Protein AF-A0A812UN01-F1 (afdb_monomer)

Secondary structure (DSSP, 8-state):
--GGGG--HHHHHHHHTT--S-HHHHHHHHHHHHHHTT-THHHHHTTT----HHHHHHHHHHHHHHHHHHHHHHHHHHHHHHHHHH---STT--HHHHHHHHHHHHHHHHHHHHHHHHHHHHHHHHTTS--HHHHHHHHHHHHHHHHHHHHHHHHHHHHHS------GGG-TTS-----PPPP----------TT-TTTHHHHHHHHHHHHHHHHHHHHHHHHHHHHHHHHHHHHHHHHHHHHHHHHHHHSSHHHHHHHTHHHHHHHHHHHHHHHHHHHHHHHHHHHHHHHSGGGTTS-HHHHHHHHHHHHHHHHHHHHHHHHHHHHHHHHHHHHH-

Radius of gyration: 25.06 Å; Cα contacts (8 Å, |Δi|>4): 344; chains: 1; bounding box: 67×45×83 Å

Foldseek 3Di:
DDPVVPPVPPVCVCVVVPNPDDPVVVVVVVVVVCVVVVVCVVVVVVVDDDDDPVLVLLVLLLVLLQLLLVLLQLQLVLLVVQLVVLVDDDPDDDPLSVLSNLLSNLSNLLSNLSSLLSVLSSVQSVVVHHDLVSLLSSLVSLLSSLVSLLSNLVSLLVNQPPPPPPVCVPPPPPDPPDPDPPDPDPPDDDDDDPPPPVVVVVVVVVVVVVVVVVVVVVVVSLVSLLVSLVSNLVSLVSQLVSLVSQLVVLVDPVNCVPVPVVSVLSNLLSVLSNLLSVLSSQLSVLVSLLRPPVNPPDDSSVSSNSSSVSSNRSSVSSNVNSVSSSCPSVVVVVVVD

Solvent-accessible surface area (backbone atoms only — not comparable to full-atom values): 17614 Å² total; per-residue (Å²): 136,71,79,76,80,68,75,68,52,74,71,46,54,43,48,74,72,65,58,82,70,64,75,64,52,50,54,52,49,51,50,51,51,44,53,72,70,65,59,55,61,71,61,49,70,76,66,70,62,88,84,55,67,68,67,52,44,41,53,51,47,20,55,35,22,52,48,42,18,53,31,32,34,51,52,10,52,52,22,46,55,49,20,72,72,43,55,72,87,63,99,79,67,51,73,66,44,53,44,52,18,47,27,22,48,23,38,17,53,14,17,46,32,40,15,52,17,25,45,30,42,19,60,20,44,63,64,81,49,89,38,50,70,36,48,28,51,18,30,53,25,44,40,55,15,30,54,28,37,39,56,17,22,54,45,42,28,68,73,32,36,74,80,64,81,71,73,52,91,80,47,99,70,76,75,77,79,69,76,72,78,77,75,82,80,83,89,78,88,80,80,88,70,94,83,60,84,80,62,52,72,60,54,54,52,54,50,51,52,52,50,52,50,50,53,49,53,51,51,50,51,39,52,49,49,31,53,38,30,52,51,41,25,52,36,25,52,50,44,26,55,46,26,49,53,50,23,66,62,33,63,30,72,65,35,35,71,73,49,38,69,60,20,50,50,49,19,51,33,26,49,24,45,27,52,16,27,47,22,44,22,52,19,29,48,31,47,30,51,61,56,28,84,91,48,72,90,56,82,46,45,64,41,50,18,51,20,21,52,33,37,40,53,11,32,52,27,44,41,53,24,25,60,60,44,39,63,55,36,43,48,55,47,66,77,76,112

Structure (mmCIF, N/CA/C/O backbone):
data_AF-A0A812UN01-F1
#
_entry.id   AF-A0A812UN01-F1
#
loop_
_atom_site.group_PDB
_atom_site.id
_atom_site.type_symbol
_atom_site.label_atom_id
_atom_site.label_alt_id
_atom_site.label_comp_id
_atom_site.label_asym_id
_atom_site.label_entity_id
_atom_site.label_seq_id
_atom_site.pdbx_PDB_ins_code
_atom_site.Cartn_x
_atom_site.Cartn_y
_atom_site.Cartn_z
_atom_site.occupancy
_atom_site.B_iso_or_equiv
_atom_site.auth_seq_id
_atom_site.auth_comp_id
_atom_site.auth_asym_id
_atom_site.auth_atom_id
_atom_site.pdbx_PDB_model_num
ATOM 1 N N . MET A 1 1 ? 21.416 26.363 -10.398 1.00 36.19 1 MET A N 1
ATOM 2 C CA . MET A 1 1 ? 21.636 25.179 -9.540 1.00 36.19 1 MET A CA 1
ATOM 3 C C . MET A 1 1 ? 21.315 23.963 -10.385 1.00 36.19 1 MET A C 1
ATOM 5 O O . MET A 1 1 ? 20.212 23.888 -10.902 1.00 36.19 1 MET A O 1
ATOM 9 N N . SER A 1 2 ? 22.321 23.137 -10.673 1.00 26.80 2 SER A N 1
ATOM 10 C CA . SER A 1 2 ? 22.241 22.063 -11.669 1.00 26.80 2 SER A CA 1
ATOM 11 C C . SER A 1 2 ? 21.589 20.819 -11.065 1.00 26.80 2 SER A C 1
ATOM 13 O O . SER A 1 2 ? 22.059 20.332 -10.038 1.00 26.80 2 SER A O 1
ATOM 15 N N . LEU A 1 3 ? 20.543 20.302 -11.718 1.00 29.14 3 LEU A N 1
ATOM 16 C CA . LEU A 1 3 ? 19.833 19.063 -11.361 1.00 29.14 3 LEU A CA 1
ATOM 17 C C . LEU A 1 3 ? 20.743 17.812 -11.395 1.00 29.14 3 LEU A C 1
ATOM 19 O O . LEU A 1 3 ? 20.362 16.761 -10.897 1.00 29.14 3 LEU A O 1
ATOM 23 N N . ALA A 1 4 ? 21.959 17.928 -11.941 1.00 30.83 4 ALA A N 1
ATOM 24 C CA . ALA A 1 4 ? 22.926 16.836 -12.042 1.00 30.83 4 ALA A CA 1
ATOM 25 C C . ALA A 1 4 ? 23.631 16.480 -10.715 1.00 30.83 4 ALA A C 1
ATOM 27 O O . ALA A 1 4 ? 24.251 15.429 -10.631 1.00 30.83 4 ALA A O 1
ATOM 28 N N . ALA A 1 5 ? 23.531 17.311 -9.668 1.00 33.59 5 ALA A N 1
ATOM 29 C CA . ALA A 1 5 ? 24.097 16.992 -8.349 1.00 33.59 5 ALA A CA 1
ATOM 30 C C . ALA A 1 5 ? 23.166 16.133 -7.463 1.00 33.59 5 ALA A C 1
ATOM 32 O O . ALA A 1 5 ? 23.535 15.801 -6.341 1.00 33.59 5 ALA A O 1
ATOM 33 N N . ALA A 1 6 ? 21.968 15.781 -7.948 1.00 37.69 6 ALA A N 1
ATOM 34 C CA . ALA A 1 6 ? 20.983 14.969 -7.226 1.00 37.69 6 ALA A CA 1
ATOM 35 C C . ALA A 1 6 ? 20.997 13.475 -7.617 1.00 37.69 6 ALA A C 1
ATOM 37 O O . ALA A 1 6 ? 20.158 12.717 -7.142 1.00 37.69 6 ALA A O 1
ATOM 38 N N . LEU A 1 7 ? 21.926 13.052 -8.483 1.00 35.31 7 LEU A N 1
ATOM 39 C CA . LEU A 1 7 ? 21.937 11.715 -9.093 1.00 35.31 7 LEU A CA 1
ATOM 40 C C . LEU A 1 7 ? 23.022 10.771 -8.540 1.00 35.31 7 LEU A C 1
ATOM 42 O O . LEU A 1 7 ? 23.407 9.828 -9.217 1.00 35.31 7 LEU A O 1
ATOM 46 N N . ASP A 1 8 ? 23.440 10.968 -7.286 1.00 41.19 8 ASP A N 1
ATOM 47 C CA . ASP A 1 8 ? 24.047 9.891 -6.480 1.00 41.19 8 ASP A CA 1
ATOM 48 C C . ASP A 1 8 ? 23.186 9.576 -5.224 1.00 41.19 8 ASP A C 1
ATOM 50 O O . ASP A 1 8 ? 23.616 9.812 -4.089 1.00 41.19 8 ASP A O 1
ATOM 54 N N . PRO A 1 9 ? 21.898 9.181 -5.381 1.00 46.34 9 PRO A N 1
ATOM 55 C CA . PRO A 1 9 ? 20.952 9.098 -4.267 1.00 46.34 9 PRO A CA 1
ATOM 56 C C . PRO A 1 9 ? 21.024 7.787 -3.471 1.00 46.34 9 PRO A C 1
ATOM 58 O O . PRO A 1 9 ? 20.676 7.792 -2.290 1.00 46.34 9 PRO A O 1
ATOM 61 N N . GLU A 1 10 ? 21.477 6.668 -4.046 1.00 42.22 10 GLU A N 1
ATOM 62 C CA . GLU A 1 10 ? 21.365 5.371 -3.358 1.00 42.22 10 GLU A CA 1
ATOM 63 C C . GLU A 1 10 ? 22.416 5.169 -2.264 1.00 42.22 10 GLU A C 1
ATOM 65 O O . GLU A 1 10 ? 22.063 4.753 -1.157 1.00 42.22 10 GLU A O 1
ATOM 70 N N . GLN A 1 11 ? 23.682 5.544 -2.491 1.00 44.66 11 GLN A N 1
ATOM 71 C CA . GLN A 1 11 ? 24.668 5.485 -1.408 1.00 44.66 11 GLN A CA 1
ATOM 72 C C . GLN A 1 11 ? 24.420 6.561 -0.351 1.00 44.66 11 GLN A C 1
ATOM 74 O O . GLN A 1 11 ? 24.706 6.334 0.821 1.00 44.66 11 GLN A O 1
ATOM 79 N N . ASN A 1 12 ? 23.846 7.712 -0.704 1.00 48.84 12 ASN A N 1
ATOM 80 C CA . ASN A 1 12 ? 23.739 8.828 0.232 1.00 48.84 12 ASN A CA 1
ATOM 81 C C . ASN A 1 12 ? 22.478 8.790 1.106 1.00 48.84 12 ASN A C 1
ATOM 83 O O . ASN A 1 12 ? 22.520 9.260 2.239 1.00 48.84 12 ASN A O 1
ATOM 87 N N . ILE A 1 13 ? 21.361 8.206 0.663 1.00 47.81 13 ILE A N 1
ATOM 88 C CA . ILE A 1 13 ? 20.150 8.147 1.501 1.00 47.81 13 ILE A CA 1
ATOM 89 C C . ILE A 1 13 ? 20.339 7.157 2.656 1.00 47.81 13 ILE A C 1
ATOM 91 O O . ILE A 1 13 ? 20.162 7.534 3.812 1.00 47.81 13 ILE A O 1
ATOM 95 N N . LEU A 1 14 ? 20.788 5.929 2.385 1.00 42.44 14 LEU A N 1
ATOM 96 C CA . LEU A 1 14 ? 21.025 4.940 3.445 1.00 42.44 14 LEU A CA 1
ATOM 97 C C . LEU A 1 14 ? 22.207 5.332 4.345 1.00 42.44 14 LEU A C 1
ATOM 99 O O . LEU A 1 14 ? 22.118 5.193 5.566 1.00 42.44 14 LEU A O 1
ATOM 103 N N . THR A 1 15 ? 23.270 5.913 3.777 1.00 50.91 15 THR A N 1
ATOM 104 C CA . THR A 1 15 ? 24.436 6.362 4.556 1.00 50.91 15 THR A CA 1
ATOM 105 C C . THR A 1 15 ? 24.163 7.651 5.339 1.00 50.91 15 THR A C 1
ATOM 107 O O . THR A 1 15 ? 24.621 7.759 6.474 1.00 50.91 15 THR A O 1
ATOM 110 N N . SER A 1 16 ? 23.370 8.602 4.822 1.00 48.16 16 SER A N 1
ATOM 111 C CA . SER A 1 16 ? 22.955 9.791 5.598 1.00 48.16 16 SER A CA 1
ATOM 112 C C . SER A 1 16 ? 21.984 9.444 6.727 1.00 48.16 16 SER A C 1
ATOM 114 O O . SER A 1 16 ? 21.974 10.114 7.759 1.00 48.16 16 SER A O 1
ATOM 116 N N . LEU A 1 17 ? 21.232 8.350 6.580 1.00 47.44 17 LEU A N 1
ATOM 117 C CA . LEU A 1 17 ? 20.442 7.756 7.657 1.00 47.44 17 LEU A CA 1
ATOM 118 C C . LEU A 1 17 ? 21.275 6.860 8.600 1.00 47.44 17 LEU A C 1
ATOM 120 O O . LEU A 1 17 ? 20.760 6.412 9.625 1.00 47.44 17 LEU A O 1
ATOM 124 N N . GLY A 1 18 ? 22.562 6.647 8.302 1.00 45.19 18 GLY A N 1
ATOM 125 C CA . GLY A 1 18 ? 23.511 5.908 9.139 1.00 45.19 18 GLY A CA 1
ATOM 126 C C . GLY A 1 18 ? 23.412 4.381 9.054 1.00 45.19 18 GLY A C 1
ATOM 127 O O . GLY A 1 18 ? 23.958 3.697 9.917 1.00 45.19 18 GLY A O 1
ATOM 128 N N . PHE A 1 19 ? 22.733 3.826 8.049 1.00 53.59 19 PHE A N 1
ATOM 129 C CA . PHE A 1 19 ? 22.564 2.381 7.877 1.00 53.59 19 PHE A CA 1
ATOM 130 C C . PHE A 1 19 ? 23.681 1.825 6.991 1.00 53.59 19 PHE A C 1
ATOM 132 O O . PHE A 1 19 ? 23.528 1.723 5.778 1.00 53.59 19 PHE A O 1
ATOM 139 N N . GLN A 1 20 ? 24.836 1.519 7.591 1.00 50.16 20 GLN A N 1
ATOM 140 C CA . GLN A 1 20 ? 26.006 1.086 6.824 1.00 50.16 20 GLN A CA 1
ATOM 141 C C . GLN A 1 20 ? 26.024 -0.406 6.486 1.00 50.16 20 GLN A C 1
ATOM 143 O O . GLN A 1 20 ? 26.582 -0.724 5.446 1.00 50.16 20 GLN A O 1
ATOM 148 N N . ASN A 1 21 ? 25.431 -1.313 7.278 1.00 46.72 21 ASN A N 1
ATOM 149 C CA . ASN A 1 21 ? 25.381 -2.746 6.949 1.00 46.72 21 ASN A CA 1
ATOM 150 C C . ASN A 1 21 ? 24.273 -3.478 7.737 1.00 46.72 21 ASN A C 1
ATOM 152 O O . ASN A 1 21 ? 24.260 -3.418 8.954 1.00 46.72 21 ASN A O 1
ATOM 156 N N . SER A 1 22 ? 23.425 -4.262 7.057 1.00 56.50 22 SER A N 1
ATOM 157 C CA . SER A 1 22 ? 22.386 -5.161 7.616 1.00 56.50 22 SER A CA 1
ATOM 158 C C . SER A 1 22 ? 21.035 -4.534 8.005 1.00 56.50 22 SER A C 1
ATOM 160 O O . SER A 1 22 ? 20.941 -3.516 8.686 1.00 56.50 22 SER A O 1
ATOM 162 N N . SER A 1 23 ? 19.951 -5.224 7.630 1.00 53.84 23 SER A N 1
ATOM 163 C CA . SER A 1 23 ? 18.583 -4.978 8.107 1.00 53.84 23 SER A CA 1
ATOM 164 C C . SER A 1 23 ? 18.453 -5.087 9.634 1.00 53.84 23 SER A C 1
ATOM 166 O O . SER A 1 23 ? 17.541 -4.502 10.218 1.00 53.84 23 SER A O 1
ATOM 168 N N . GLU A 1 24 ? 19.366 -5.807 10.295 1.00 60.03 24 GLU A N 1
ATOM 169 C CA . GLU A 1 24 ? 19.414 -5.899 11.759 1.00 60.03 24 GLU A CA 1
ATOM 170 C C . GLU A 1 24 ? 19.773 -4.561 12.415 1.00 60.03 24 GLU A C 1
ATOM 172 O O . GLU A 1 24 ? 19.175 -4.206 13.431 1.00 60.03 24 GLU A O 1
ATOM 177 N N . ASP A 1 25 ? 20.670 -3.775 11.813 1.00 68.75 25 ASP A N 1
ATOM 178 C CA . ASP A 1 25 ? 21.050 -2.456 12.331 1.00 68.75 25 ASP A CA 1
ATOM 179 C C . ASP A 1 25 ? 19.886 -1.467 12.231 1.00 68.75 25 ASP A C 1
ATOM 181 O O . ASP A 1 25 ? 19.666 -0.659 13.140 1.00 68.75 25 ASP A O 1
ATOM 185 N N . PHE A 1 26 ? 19.092 -1.568 11.159 1.00 61.84 26 PHE A N 1
ATOM 186 C CA . PHE A 1 26 ? 17.857 -0.805 11.012 1.00 61.84 26 PHE A CA 1
ATOM 187 C C . PHE A 1 26 ? 16.867 -1.145 12.130 1.00 61.84 26 PHE A C 1
ATOM 189 O O . PHE A 1 26 ? 16.435 -0.247 12.856 1.00 61.84 26 PHE A O 1
ATOM 196 N N . LEU A 1 27 ? 16.575 -2.433 12.337 1.00 56.25 27 LEU A N 1
ATOM 197 C CA . LEU A 1 27 ? 15.656 -2.878 13.388 1.00 56.25 27 LEU A CA 1
ATOM 198 C C . LEU A 1 27 ? 16.145 -2.483 14.786 1.00 56.25 27 LEU A C 1
ATOM 200 O O . LEU A 1 27 ? 15.361 -1.967 15.579 1.00 56.25 27 LEU A O 1
ATOM 204 N N . GLN A 1 28 ? 17.438 -2.631 15.084 1.00 69.31 28 GLN A N 1
ATOM 205 C CA . GLN A 1 28 ? 18.003 -2.211 16.369 1.00 69.31 28 GLN A CA 1
ATOM 206 C C . GLN A 1 28 ? 18.000 -0.688 16.556 1.00 69.31 28 GLN A C 1
ATOM 208 O O . GLN A 1 28 ? 17.852 -0.205 17.680 1.00 69.31 28 GLN A O 1
ATOM 213 N N . SER A 1 29 ? 18.191 0.091 15.489 1.00 70.69 29 SER A N 1
ATOM 214 C CA . SER A 1 29 ? 18.114 1.556 15.531 1.00 70.69 29 SER A CA 1
ATOM 215 C C . SER A 1 29 ? 16.682 2.023 15.780 1.00 70.69 29 SER A C 1
ATOM 217 O O . SER A 1 29 ? 16.448 2.840 16.674 1.00 70.69 29 SER A O 1
ATOM 219 N N . VAL A 1 30 ? 15.714 1.441 15.066 1.00 62.19 30 VAL A N 1
ATOM 220 C CA . VAL A 1 30 ? 14.282 1.671 15.292 1.00 62.19 30 VAL A CA 1
ATOM 221 C C . VAL A 1 30 ? 13.917 1.290 16.722 1.00 62.19 30 VAL A C 1
ATOM 223 O O . VAL A 1 30 ? 13.386 2.120 17.452 1.00 62.19 30 VAL A O 1
ATOM 226 N N . GLN A 1 31 ? 14.296 0.097 17.181 1.00 64.75 31 GLN A N 1
ATOM 227 C CA . GLN A 1 31 ? 14.031 -0.364 18.543 1.00 64.75 31 GLN A CA 1
ATOM 228 C C . GLN A 1 31 ? 14.628 0.573 19.603 1.00 64.75 31 GLN A C 1
ATOM 230 O O . GLN A 1 31 ? 13.942 0.922 20.563 1.00 64.75 31 GLN A O 1
ATOM 235 N N . ARG A 1 32 ? 15.869 1.047 19.422 1.00 75.69 32 ARG A N 1
ATOM 236 C CA . ARG A 1 32 ? 16.495 2.029 20.326 1.00 75.69 32 ARG A CA 1
ATOM 237 C C . ARG A 1 32 ? 15.761 3.368 20.330 1.00 75.69 32 ARG A C 1
ATOM 239 O O . ARG A 1 32 ? 15.585 3.951 21.397 1.00 75.69 32 ARG A O 1
ATOM 246 N N . LYS A 1 33 ? 15.316 3.858 19.169 1.00 71.69 33 LYS A N 1
ATOM 247 C CA . LYS A 1 33 ? 14.551 5.111 19.072 1.00 71.69 33 LYS A CA 1
ATOM 248 C C . LYS A 1 33 ? 13.160 4.985 19.688 1.00 71.69 33 LYS A C 1
ATOM 250 O O . LYS A 1 33 ? 12.755 5.888 20.409 1.00 71.69 33 LYS A O 1
ATOM 255 N N . LEU A 1 34 ? 12.475 3.860 19.485 1.00 55.34 34 LEU A N 1
ATOM 256 C CA . LEU A 1 34 ? 11.190 3.572 20.128 1.00 55.34 34 LEU A CA 1
ATOM 257 C C . LEU A 1 34 ? 11.346 3.516 21.656 1.00 55.34 34 LEU A C 1
ATOM 259 O O . LEU A 1 34 ? 10.574 4.136 22.383 1.00 55.34 34 LEU A O 1
ATOM 263 N N . GLN A 1 35 ? 12.398 2.858 22.154 1.00 67.12 35 GLN A N 1
ATOM 264 C CA . GLN A 1 35 ? 12.721 2.845 23.585 1.00 67.12 35 GLN A CA 1
ATOM 265 C C . GLN A 1 35 ? 13.024 4.250 24.129 1.00 67.12 35 GLN A C 1
ATOM 267 O O . GLN A 1 35 ? 12.542 4.604 25.205 1.00 67.12 35 GLN A O 1
ATOM 272 N N . ALA A 1 36 ? 13.786 5.062 23.390 1.00 69.38 36 ALA A N 1
ATOM 273 C CA . ALA A 1 36 ? 14.095 6.441 23.768 1.00 69.38 36 ALA A CA 1
ATOM 274 C C . ALA A 1 36 ? 12.860 7.359 23.747 1.00 69.38 36 ALA A C 1
ATOM 276 O O . ALA A 1 36 ? 12.787 8.292 24.541 1.00 69.38 36 ALA A O 1
ATOM 277 N N . ALA A 1 37 ? 11.874 7.070 22.893 1.00 56.91 37 ALA A N 1
ATOM 278 C CA . ALA A 1 37 ? 10.598 7.782 22.824 1.00 56.91 37 ALA A CA 1
ATOM 279 C C . ALA A 1 37 ? 9.641 7.447 23.985 1.00 56.91 37 ALA A C 1
ATOM 281 O O . ALA A 1 37 ? 8.512 7.926 24.007 1.00 56.91 37 ALA A O 1
ATOM 282 N N . GLY A 1 38 ? 10.064 6.630 24.956 1.00 54.09 38 GLY A N 1
ATOM 283 C CA . GLY A 1 38 ? 9.227 6.279 26.100 1.00 54.09 38 GLY A CA 1
ATOM 284 C C . GLY A 1 38 ? 8.150 5.243 25.781 1.00 54.09 38 GLY A C 1
ATOM 285 O O . GLY A 1 38 ? 7.263 5.038 26.606 1.00 54.09 38 GLY A O 1
ATOM 286 N N . LEU A 1 39 ? 8.251 4.526 24.651 1.00 57.53 39 LEU A N 1
ATOM 287 C CA . LEU A 1 39 ? 7.412 3.360 24.346 1.00 57.53 39 LEU A CA 1
ATOM 288 C C . LEU A 1 39 ? 7.836 2.142 25.199 1.00 57.53 39 LEU A C 1
ATOM 290 O O . LEU A 1 39 ? 8.140 1.060 24.699 1.00 57.53 39 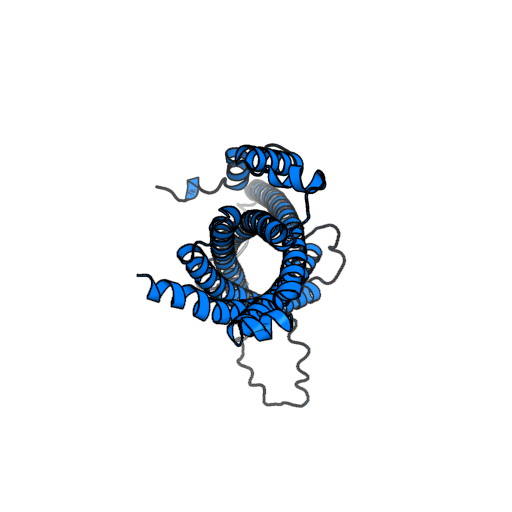LEU A O 1
ATOM 294 N N . GLN A 1 40 ? 7.803 2.306 26.524 1.00 55.19 40 GLN A N 1
ATOM 295 C CA . GLN A 1 40 ? 7.884 1.231 27.513 1.00 55.19 40 GLN A CA 1
ATOM 296 C C . GLN A 1 40 ? 6.715 0.212 27.537 1.00 55.19 40 GLN A C 1
ATOM 298 O O . GLN A 1 40 ? 6.935 -0.835 28.160 1.00 55.19 40 GLN A O 1
ATOM 303 N N . PRO A 1 41 ? 5.532 0.390 26.888 1.00 54.16 41 PRO A N 1
ATOM 304 C CA . PRO A 1 41 ? 4.423 -0.559 27.035 1.00 54.16 41 PRO A CA 1
ATOM 305 C C . PRO A 1 41 ? 4.777 -1.992 26.643 1.00 54.16 41 PRO A C 1
ATOM 307 O O . PRO A 1 41 ? 4.279 -2.933 27.250 1.00 54.16 41 PRO A O 1
ATOM 310 N N . LEU A 1 42 ? 5.702 -2.181 25.695 1.00 52.94 42 LEU A N 1
ATOM 311 C CA . LEU A 1 42 ? 6.088 -3.518 25.235 1.00 52.94 42 LEU A CA 1
ATOM 312 C C . LEU A 1 42 ? 6.678 -4.381 26.362 1.00 52.94 42 LEU A C 1
ATOM 314 O O . LEU A 1 42 ? 6.535 -5.600 26.358 1.00 52.94 42 LEU A O 1
ATOM 318 N N . ARG A 1 43 ? 7.317 -3.750 27.356 1.00 55.25 43 ARG A N 1
ATOM 319 C CA . ARG A 1 43 ? 7.833 -4.444 28.539 1.00 55.25 43 ARG A CA 1
ATOM 320 C C . ARG A 1 43 ? 6.720 -4.760 29.532 1.00 55.25 43 ARG A C 1
ATOM 322 O O . ARG A 1 43 ? 6.753 -5.831 30.123 1.00 55.25 43 ARG A O 1
ATOM 329 N N . GLU A 1 44 ? 5.751 -3.863 29.709 1.00 55.91 44 GLU A N 1
ATOM 330 C CA . GLU A 1 44 ? 4.640 -4.078 30.642 1.00 55.91 44 GLU A CA 1
ATOM 331 C C . GLU A 1 44 ? 3.658 -5.152 30.145 1.00 55.91 44 GLU A C 1
ATOM 333 O O . GLU A 1 44 ? 3.229 -5.986 30.946 1.00 55.91 44 GLU A O 1
ATOM 338 N N . VAL A 1 45 ? 3.405 -5.222 28.831 1.00 54.19 45 VAL A N 1
ATOM 339 C CA . VAL A 1 45 ? 2.626 -6.301 28.189 1.00 54.19 45 VAL A CA 1
ATOM 340 C C . VAL A 1 45 ? 3.228 -7.679 28.491 1.00 54.19 45 VAL A C 1
ATOM 342 O O . VAL A 1 45 ? 2.503 -8.633 28.759 1.00 54.19 45 VAL A O 1
ATOM 345 N N . LEU A 1 46 ? 4.560 -7.785 28.542 1.00 52.19 46 LEU A N 1
ATOM 346 C CA . LEU A 1 46 ? 5.253 -9.032 28.885 1.00 52.19 46 LEU A CA 1
ATOM 347 C C . LEU A 1 46 ? 5.240 -9.359 30.389 1.00 52.19 46 LEU A C 1
ATOM 349 O O . LEU A 1 46 ? 5.590 -10.475 30.768 1.00 52.19 46 LEU A O 1
ATOM 353 N N . THR A 1 47 ? 4.855 -8.417 31.257 1.00 66.12 47 THR A N 1
ATOM 354 C CA . THR A 1 47 ? 4.900 -8.593 32.724 1.00 66.12 47 THR A CA 1
ATOM 355 C C . THR A 1 47 ? 3.582 -9.037 33.364 1.00 66.12 47 THR A C 1
ATOM 357 O O . THR A 1 47 ? 3.530 -9.179 34.583 1.00 66.12 47 THR A O 1
ATOM 360 N N . GLY A 1 48 ? 2.532 -9.313 32.581 1.00 53.16 48 GLY A N 1
ATOM 361 C CA . GLY A 1 48 ? 1.308 -9.946 33.092 1.00 53.16 48 GLY A CA 1
ATOM 362 C C . GLY A 1 48 ? 0.394 -9.040 33.928 1.00 53.16 48 GLY A C 1
ATOM 363 O O . GLY A 1 48 ? -0.351 -9.544 34.768 1.00 53.16 48 GLY A O 1
ATOM 364 N N . LYS A 1 49 ? 0.436 -7.716 33.717 1.00 68.19 49 LYS A N 1
ATOM 365 C CA . LYS A 1 49 ? -0.640 -6.816 34.172 1.00 68.19 49 LYS A CA 1
ATOM 366 C C . LYS A 1 49 ? -1.945 -7.135 33.426 1.00 68.19 49 LYS A C 1
ATOM 368 O O . LYS A 1 49 ? -1.910 -7.672 32.322 1.00 68.19 49 LYS A O 1
ATOM 373 N N . GLU A 1 50 ? -3.071 -6.808 34.060 1.00 76.44 50 GLU A N 1
ATOM 374 C CA . GLU A 1 50 ? -4.433 -6.979 33.540 1.00 76.44 50 GLU A CA 1
ATOM 375 C C . GLU A 1 50 ? -4.529 -6.528 32.072 1.00 76.44 50 GLU A C 1
ATOM 377 O O . GLU A 1 50 ? -4.159 -5.406 31.724 1.00 76.44 50 GLU A O 1
ATOM 382 N N . TYR A 1 51 ? -4.924 -7.457 31.201 1.00 75.44 51 TYR A N 1
ATOM 383 C CA . TYR A 1 51 ? -4.905 -7.288 29.752 1.00 75.44 51 TYR A CA 1
ATOM 384 C C . TYR A 1 51 ? -6.137 -6.495 29.314 1.00 75.44 51 TYR A C 1
ATOM 386 O O . TYR A 1 51 ? -7.224 -7.058 29.210 1.00 75.44 51 TYR A O 1
ATOM 394 N N . ASP A 1 52 ? -5.961 -5.199 29.053 1.00 84.00 52 ASP A N 1
ATOM 395 C CA . ASP A 1 52 ? -6.950 -4.400 28.328 1.00 84.00 52 ASP A CA 1
ATOM 396 C C . ASP A 1 52 ? -6.708 -4.557 26.812 1.00 84.00 52 ASP A C 1
ATOM 398 O O . ASP A 1 52 ? -5.707 -4.044 26.290 1.00 84.00 52 ASP A O 1
ATOM 402 N N . PRO A 1 53 ? -7.561 -5.300 26.082 1.00 82.00 53 PRO A N 1
ATOM 403 C CA . PRO A 1 53 ? -7.385 -5.513 24.650 1.00 82.00 53 PRO A CA 1
ATOM 404 C C . PRO A 1 53 ? -7.423 -4.201 23.857 1.00 82.00 53 PRO A C 1
ATOM 406 O O . PRO A 1 53 ? -6.661 -4.061 22.902 1.00 82.00 53 PRO A O 1
ATOM 409 N N . ALA A 1 54 ? -8.238 -3.222 24.259 1.00 80.75 54 ALA A N 1
ATOM 410 C CA . ALA A 1 54 ? -8.419 -1.988 23.497 1.00 80.75 54 ALA A CA 1
ATOM 411 C C . ALA A 1 54 ? -7.153 -1.115 23.524 1.00 80.75 54 ALA A C 1
ATOM 413 O O . ALA A 1 54 ? -6.666 -0.677 22.479 1.00 80.75 54 ALA A O 1
ATOM 414 N N . ALA A 1 55 ? -6.561 -0.933 24.709 1.00 81.50 55 ALA A N 1
ATOM 415 C CA . ALA A 1 55 ? -5.322 -0.173 24.865 1.00 81.50 55 ALA A CA 1
ATOM 416 C C . ALA A 1 55 ? -4.141 -0.814 24.110 1.00 81.50 55 ALA A C 1
ATOM 418 O O . ALA A 1 55 ? -3.337 -0.119 23.484 1.00 81.50 55 ALA A O 1
ATOM 419 N N . ASN A 1 56 ? -4.050 -2.147 24.128 1.00 84.69 56 ASN A N 1
ATOM 420 C CA . ASN A 1 56 ? -2.974 -2.874 23.452 1.00 84.69 56 ASN A CA 1
ATOM 421 C C . ASN A 1 56 ? -3.089 -2.816 21.925 1.00 84.69 56 ASN A C 1
ATOM 423 O O . ASN A 1 56 ? -2.068 -2.713 21.241 1.00 84.69 56 ASN A O 1
ATOM 427 N N . VAL A 1 57 ? -4.312 -2.845 21.390 1.00 87.19 57 VAL A N 1
ATOM 428 C CA . VAL A 1 57 ? -4.554 -2.707 19.949 1.00 87.19 57 VAL A CA 1
ATOM 429 C C . VAL A 1 57 ? -4.112 -1.334 19.453 1.00 87.19 57 VAL A C 1
ATOM 431 O O . VAL A 1 57 ? -3.398 -1.276 18.458 1.00 87.19 57 VAL A O 1
ATOM 434 N N . GLY A 1 58 ? -4.423 -0.247 20.167 1.00 87.38 58 GLY A N 1
ATOM 435 C CA . GLY A 1 58 ? -3.993 1.099 19.762 1.00 87.38 58 GLY A CA 1
ATOM 436 C C . GLY A 1 58 ? -2.468 1.245 19.669 1.00 87.38 58 GLY A C 1
ATOM 437 O O . GLY A 1 58 ? -1.943 1.805 18.709 1.00 87.38 58 GLY A O 1
ATOM 438 N N . ILE A 1 59 ? -1.727 0.666 20.621 1.00 86.75 59 ILE A N 1
ATOM 439 C CA . ILE A 1 59 ? -0.254 0.660 20.578 1.00 86.75 59 ILE A CA 1
ATOM 440 C C . ILE A 1 59 ? 0.260 -0.192 19.410 1.00 86.75 59 ILE A C 1
ATOM 442 O O . ILE A 1 59 ? 1.217 0.196 18.739 1.00 86.75 59 ILE A O 1
ATOM 446 N N . ALA A 1 60 ? -0.361 -1.347 19.157 1.00 88.56 60 ALA A N 1
ATOM 447 C CA . ALA A 1 60 ? 0.011 -2.204 18.038 1.00 88.56 60 ALA A CA 1
ATOM 448 C C . ALA A 1 60 ? -0.209 -1.498 16.693 1.00 88.56 60 ALA A C 1
ATOM 450 O O . ALA A 1 60 ? 0.703 -1.492 15.867 1.00 88.56 60 ALA A O 1
ATOM 451 N N . VAL A 1 61 ? -1.363 -0.854 16.498 1.00 90.31 61 VAL A N 1
ATOM 452 C CA . VAL A 1 61 ? -1.673 -0.101 15.274 1.00 90.31 61 VAL A CA 1
ATOM 453 C C . VAL A 1 61 ? -0.702 1.067 15.100 1.00 90.31 61 VAL A C 1
ATOM 455 O O . VAL A 1 61 ? -0.114 1.188 14.034 1.00 90.31 61 VAL A O 1
ATOM 458 N N . CYS A 1 62 ? -0.392 1.816 16.163 1.00 92.62 62 CYS A N 1
ATOM 459 C CA . CYS A 1 62 ? 0.650 2.851 16.158 1.00 92.62 62 CYS A CA 1
ATOM 460 C C . CYS A 1 62 ? 2.005 2.332 15.623 1.00 92.62 62 CYS A C 1
ATOM 462 O O . CYS A 1 62 ? 2.617 2.947 14.748 1.00 92.62 62 CYS A O 1
ATOM 464 N N . VAL A 1 63 ? 2.486 1.182 16.111 1.00 91.56 63 VAL A N 1
ATOM 465 C CA . VAL A 1 63 ? 3.749 0.588 15.630 1.00 91.56 63 VAL A CA 1
ATOM 466 C C . VAL A 1 63 ? 3.634 0.145 14.172 1.00 91.56 63 VAL A C 1
ATOM 468 O O . VAL A 1 63 ? 4.573 0.342 13.394 1.00 91.56 63 VAL A O 1
ATOM 471 N N . VAL A 1 64 ? 2.493 -0.438 13.800 1.00 93.06 64 VAL A N 1
ATOM 472 C CA . VAL A 1 64 ? 2.218 -0.846 12.422 1.00 93.06 64 VAL A CA 1
ATOM 473 C C . VAL A 1 64 ? 2.232 0.364 11.492 1.00 93.06 64 VAL A C 1
ATOM 475 O O . VAL A 1 64 ? 2.914 0.309 10.477 1.00 93.06 64 VAL A O 1
ATOM 478 N N . ASP A 1 65 ? 1.582 1.467 11.853 1.00 92.94 65 ASP A N 1
ATOM 479 C CA . ASP A 1 65 ? 1.511 2.697 11.060 1.00 92.94 65 ASP A CA 1
ATOM 480 C C . ASP A 1 65 ? 2.881 3.349 10.866 1.00 92.94 6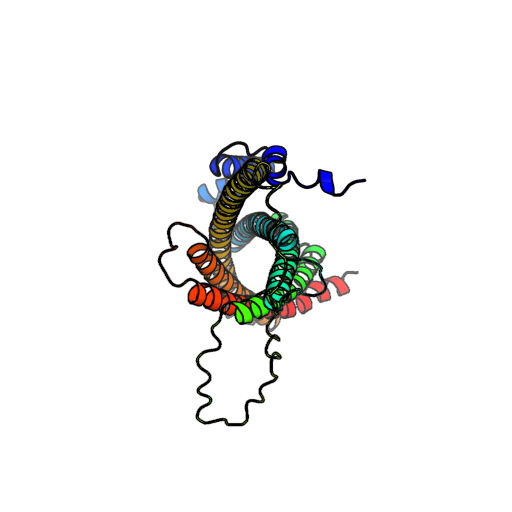5 ASP A C 1
ATOM 482 O O . ASP A 1 65 ? 3.227 3.777 9.763 1.00 92.94 65 ASP A O 1
ATOM 486 N N . VAL A 1 66 ? 3.719 3.377 11.906 1.00 92.56 66 VAL A N 1
ATOM 487 C CA . VAL A 1 66 ? 5.100 3.866 11.775 1.00 92.56 66 VAL A CA 1
ATOM 488 C C . VAL A 1 66 ? 5.891 2.997 10.797 1.00 92.56 66 VAL A C 1
ATOM 490 O O . VAL A 1 66 ? 6.622 3.522 9.957 1.00 92.56 66 VAL A O 1
ATOM 493 N N . GLY A 1 67 ? 5.739 1.674 10.874 1.00 91.69 67 GLY A N 1
ATOM 494 C CA . GLY A 1 67 ? 6.353 0.760 9.915 1.00 91.69 67 GLY A CA 1
ATOM 495 C C . GLY A 1 67 ? 5.854 1.008 8.496 1.00 91.69 67 GLY A C 1
ATOM 496 O O . GLY A 1 67 ? 6.655 1.285 7.604 1.00 91.69 67 GLY A O 1
ATOM 497 N N . GLN A 1 68 ? 4.534 0.999 8.310 1.00 93.75 68 GLN A N 1
ATOM 498 C CA . GLN A 1 68 ? 3.871 1.271 7.037 1.00 93.75 68 GLN A CA 1
ATOM 499 C C . GLN A 1 68 ? 4.348 2.589 6.422 1.00 93.75 68 GLN A C 1
ATOM 501 O O . GLN A 1 68 ? 4.716 2.623 5.253 1.00 93.75 68 GLN A O 1
ATOM 506 N N . THR A 1 69 ? 4.473 3.650 7.222 1.00 93.94 69 THR A N 1
ATOM 507 C CA . THR A 1 69 ? 5.026 4.942 6.788 1.00 93.94 69 THR A CA 1
ATOM 508 C C . THR A 1 69 ? 6.396 4.784 6.129 1.00 93.94 69 THR A C 1
ATOM 510 O O . THR A 1 69 ? 6.628 5.316 5.045 1.00 93.94 69 THR A O 1
ATOM 513 N N . VAL A 1 70 ? 7.316 4.058 6.772 1.00 93.56 70 VAL A N 1
ATOM 514 C CA . VAL A 1 70 ? 8.688 3.896 6.274 1.00 93.56 70 VAL A CA 1
ATOM 515 C C . VAL A 1 70 ? 8.718 3.066 4.995 1.00 93.56 70 VAL A C 1
ATOM 517 O O . VAL A 1 70 ? 9.364 3.466 4.025 1.00 93.56 70 VAL A O 1
ATOM 520 N N . PHE A 1 71 ? 8.027 1.926 4.979 1.00 91.94 71 PHE A N 1
ATOM 521 C CA . PHE A 1 71 ? 8.038 1.024 3.825 1.00 91.94 71 PHE A CA 1
ATOM 522 C C . PHE A 1 71 ? 7.337 1.640 2.616 1.00 91.94 71 PHE A C 1
ATOM 524 O O . PHE A 1 71 ? 7.873 1.607 1.508 1.00 91.94 71 PHE A O 1
ATOM 531 N N . GLN A 1 72 ? 6.201 2.293 2.841 1.00 92.88 72 GLN A N 1
ATOM 532 C CA . GLN A 1 72 ? 5.442 2.960 1.797 1.00 92.88 72 GLN A CA 1
ATOM 533 C C . GLN A 1 72 ? 6.190 4.172 1.223 1.00 92.88 72 GLN A C 1
ATOM 535 O O . GLN A 1 72 ? 6.185 4.379 0.007 1.00 92.88 72 GLN A O 1
ATOM 540 N N . LEU A 1 73 ? 6.893 4.937 2.070 1.00 93.75 73 LEU A N 1
ATOM 541 C CA . LEU A 1 73 ? 7.773 6.011 1.611 1.00 93.75 73 LEU A CA 1
ATOM 542 C C . LEU A 1 73 ? 8.930 5.453 0.774 1.00 93.75 73 LEU A C 1
ATOM 544 O O . LEU A 1 73 ? 9.227 5.996 -0.286 1.00 93.75 73 LEU A O 1
ATOM 548 N N . GLY A 1 74 ? 9.551 4.356 1.217 1.00 91.19 74 GLY A N 1
ATOM 549 C CA . GLY A 1 74 ? 10.596 3.659 0.465 1.00 91.19 74 GLY A CA 1
ATOM 550 C C . GLY A 1 74 ? 10.128 3.235 -0.928 1.00 91.19 74 GLY A C 1
ATOM 551 O O . GLY A 1 74 ? 10.771 3.577 -1.919 1.00 91.19 74 GLY A 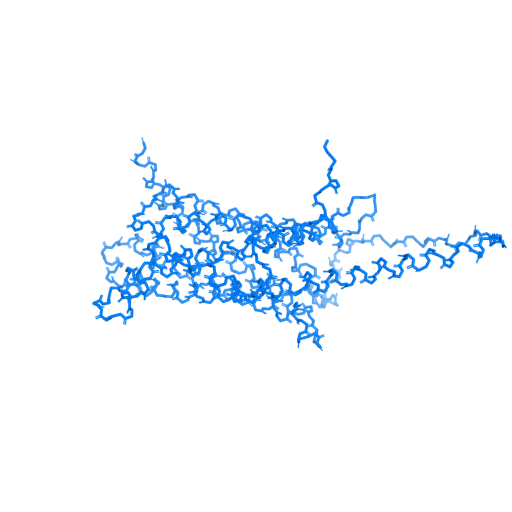O 1
ATOM 552 N N . GLN A 1 75 ? 8.964 2.584 -1.022 1.00 90.50 75 GLN A N 1
ATOM 553 C CA . GLN A 1 75 ? 8.350 2.217 -2.302 1.00 90.50 75 GLN A CA 1
ATOM 554 C C . GLN A 1 75 ? 8.048 3.443 -3.180 1.00 90.50 75 GLN A C 1
ATOM 556 O O . GLN A 1 75 ? 8.339 3.431 -4.376 1.00 90.50 75 GLN A O 1
ATOM 561 N N . GLY A 1 76 ? 7.526 4.527 -2.596 1.00 91.31 76 GLY A N 1
ATOM 562 C CA . GLY A 1 76 ? 7.275 5.774 -3.321 1.00 91.31 76 GLY A CA 1
ATOM 563 C C . GLY A 1 76 ? 8.554 6.386 -3.904 1.00 91.31 76 GLY A C 1
ATOM 564 O O . GLY A 1 76 ? 8.571 6.808 -5.059 1.00 91.31 76 GLY A O 1
ATOM 565 N N . LEU A 1 77 ? 9.652 6.383 -3.143 1.00 92.50 77 LEU A N 1
ATOM 566 C CA . LEU A 1 77 ? 10.954 6.878 -3.601 1.00 92.50 77 LEU A CA 1
ATOM 567 C C . LEU A 1 77 ? 11.559 5.997 -4.704 1.00 92.50 77 LEU A C 1
ATOM 569 O O . LEU A 1 77 ? 12.085 6.526 -5.685 1.00 92.50 77 LEU A O 1
ATOM 573 N N . LEU A 1 78 ? 11.439 4.672 -4.593 1.00 89.19 78 LEU A N 1
ATOM 574 C CA . LEU A 1 78 ? 11.844 3.751 -5.660 1.00 89.19 78 LEU A CA 1
ATOM 575 C C . LEU A 1 78 ? 11.039 3.992 -6.944 1.00 89.19 78 LEU A C 1
ATOM 577 O O . LEU A 1 78 ? 11.602 3.991 -8.038 1.00 89.19 78 LEU A O 1
ATOM 581 N N . ALA A 1 79 ? 9.745 4.283 -6.821 1.00 89.81 79 ALA A N 1
ATOM 582 C CA . ALA A 1 79 ? 8.895 4.613 -7.957 1.00 89.81 79 ALA A CA 1
ATOM 583 C C . ALA A 1 79 ? 9.250 5.958 -8.603 1.00 89.81 79 ALA A C 1
ATOM 585 O O . ALA A 1 79 ? 9.174 6.077 -9.822 1.00 89.81 79 ALA A O 1
ATOM 586 N N . ILE A 1 80 ? 9.710 6.950 -7.829 1.00 92.12 80 ILE A N 1
ATOM 587 C CA . ILE A 1 80 ? 10.271 8.197 -8.381 1.00 92.12 80 ILE A CA 1
ATOM 588 C C . ILE A 1 80 ? 11.521 7.898 -9.203 1.00 92.12 80 ILE A C 1
ATOM 590 O O . ILE A 1 80 ? 11.665 8.415 -10.313 1.00 92.12 80 ILE A O 1
ATOM 594 N N . ASN A 1 81 ? 12.410 7.049 -8.682 1.00 89.25 81 ASN A N 1
ATOM 595 C CA . ASN A 1 81 ? 13.599 6.637 -9.415 1.00 89.25 81 ASN A CA 1
ATOM 596 C C . ASN A 1 81 ? 13.207 5.936 -10.726 1.00 89.25 81 ASN A C 1
ATOM 598 O O . ASN A 1 81 ? 13.665 6.333 -11.796 1.00 89.25 81 ASN A O 1
ATOM 602 N N . ALA A 1 82 ? 12.269 4.987 -10.675 1.00 84.81 82 ALA A N 1
ATOM 603 C CA . ALA A 1 82 ? 11.738 4.324 -11.864 1.00 84.81 82 ALA A CA 1
ATOM 604 C C . ALA A 1 82 ? 11.078 5.309 -12.848 1.00 84.81 82 ALA A C 1
ATOM 606 O O . ALA A 1 82 ? 11.313 5.230 -14.053 1.00 84.81 82 ALA A O 1
ATOM 607 N N . ALA A 1 83 ? 10.302 6.279 -12.360 1.00 89.31 83 ALA A N 1
ATOM 608 C CA . ALA A 1 83 ? 9.686 7.312 -13.188 1.00 89.31 83 ALA A CA 1
ATOM 609 C C . ALA A 1 83 ? 10.746 8.162 -13.900 1.00 89.31 83 ALA A C 1
ATOM 611 O O . ALA A 1 83 ? 10.594 8.461 -15.079 1.00 89.31 83 ALA A O 1
ATOM 612 N N . SER A 1 84 ? 11.854 8.494 -13.232 1.00 90.19 84 SER A N 1
ATOM 613 C CA . SER A 1 84 ? 12.945 9.260 -13.849 1.00 90.19 84 SER A CA 1
ATOM 614 C C . SER A 1 84 ? 13.601 8.539 -15.033 1.00 90.19 84 SER A C 1
ATOM 616 O O . SER A 1 84 ? 14.097 9.192 -15.950 1.00 90.19 84 SER A O 1
ATOM 618 N N . LEU A 1 85 ? 13.556 7.202 -15.036 1.00 84.44 85 LEU A N 1
ATOM 619 C CA . LEU A 1 85 ? 14.099 6.358 -16.099 1.00 84.44 85 LEU A CA 1
ATOM 620 C C . LEU A 1 85 ? 13.075 6.093 -17.212 1.00 84.44 85 LEU A C 1
ATOM 622 O O . LEU A 1 85 ? 13.439 6.083 -18.386 1.00 84.44 85 LEU A O 1
ATOM 626 N N . ASN A 1 86 ? 11.803 5.903 -16.852 1.00 80.62 86 ASN A N 1
ATOM 627 C CA . ASN A 1 86 ? 10.749 5.493 -17.786 1.00 80.62 86 ASN A CA 1
ATOM 628 C C . ASN A 1 86 ? 10.024 6.673 -18.448 1.00 80.62 86 ASN A C 1
ATOM 630 O O . ASN A 1 86 ? 9.471 6.536 -19.538 1.00 80.62 86 ASN A O 1
ATOM 634 N N . CYS A 1 87 ? 10.017 7.849 -17.821 1.00 89.38 87 CYS A N 1
ATOM 635 C CA . CYS A 1 87 ? 9.349 9.035 -18.348 1.00 89.38 87 CYS A CA 1
ATOM 636 C C . CYS A 1 87 ? 10.235 9.777 -19.357 1.00 89.38 87 CYS A C 1
ATOM 638 O O . CYS A 1 87 ? 10.688 10.900 -19.121 1.00 89.38 87 CYS A O 1
ATOM 640 N N . ILE A 1 88 ? 10.482 9.145 -20.506 1.00 84.56 88 ILE A N 1
ATOM 641 C CA . ILE A 1 88 ? 11.201 9.761 -21.623 1.00 84.56 88 ILE A CA 1
ATOM 642 C C . ILE A 1 88 ? 10.283 10.780 -22.305 1.00 84.56 88 ILE A C 1
ATOM 644 O O . ILE A 1 88 ? 9.116 10.511 -22.582 1.00 84.56 88 ILE A O 1
ATOM 648 N N . THR A 1 89 ? 10.822 11.959 -22.616 1.00 80.31 89 THR A N 1
ATOM 649 C CA . THR A 1 89 ? 10.128 12.963 -23.432 1.00 80.31 89 THR A CA 1
ATOM 650 C C . THR A 1 89 ? 10.677 12.924 -24.856 1.00 80.31 89 THR A C 1
ATOM 652 O O . THR A 1 89 ? 11.884 12.993 -25.076 1.00 80.31 89 THR A O 1
ATOM 655 N N . GLY A 1 90 ? 9.797 12.774 -25.846 1.00 85.44 90 GLY A N 1
ATOM 656 C CA . GLY A 1 90 ? 10.186 12.721 -27.253 1.00 85.44 90 GLY A CA 1
ATOM 657 C C . GLY A 1 90 ? 8.978 12.667 -28.191 1.00 85.44 90 GLY A C 1
ATOM 658 O O . GLY A 1 90 ? 7.878 12.326 -27.756 1.00 85.44 90 GLY A O 1
ATOM 659 N N . PRO A 1 91 ? 9.155 12.998 -29.482 1.00 86.19 91 PRO A N 1
ATOM 660 C CA . PRO A 1 91 ? 8.059 13.001 -30.453 1.00 86.19 91 PRO A CA 1
ATOM 661 C C . PRO A 1 91 ? 7.493 11.599 -30.743 1.00 86.19 91 PRO A C 1
ATOM 663 O O . PRO A 1 91 ? 6.367 11.499 -31.214 1.00 86.19 91 PRO A O 1
ATOM 666 N N . ASN A 1 92 ? 8.238 10.531 -30.425 1.00 88.69 92 ASN A N 1
ATOM 667 C CA . ASN A 1 92 ? 7.903 9.142 -30.761 1.00 88.69 92 ASN A CA 1
ATOM 668 C C . ASN A 1 92 ? 7.977 8.206 -29.536 1.00 88.69 92 ASN A C 1
ATOM 670 O O . ASN A 1 92 ? 8.608 7.155 -29.600 1.00 88.69 92 ASN A O 1
ATOM 674 N N . VAL A 1 93 ? 7.389 8.597 -28.402 1.00 89.25 93 VAL A N 1
ATOM 675 C CA . VAL A 1 93 ? 7.285 7.713 -27.222 1.00 89.25 93 VAL A CA 1
ATOM 676 C C . VAL A 1 93 ? 6.169 6.694 -27.461 1.00 89.25 93 VAL A C 1
ATOM 678 O O . VAL A 1 93 ? 5.054 7.089 -27.825 1.00 89.25 93 VAL A O 1
ATOM 681 N N . SER A 1 94 ? 6.459 5.404 -27.272 1.00 87.94 94 SER A N 1
ATOM 682 C CA . SER A 1 94 ? 5.465 4.341 -27.446 1.00 87.94 94 SER A CA 1
ATOM 683 C C . SER A 1 94 ? 4.347 4.455 -26.401 1.00 87.94 94 SER A C 1
ATOM 685 O O . SER A 1 94 ? 4.539 5.021 -25.324 1.00 87.94 94 SER A O 1
ATOM 687 N N . ASP A 1 95 ? 3.156 3.929 -26.693 1.00 86.75 95 ASP A N 1
ATOM 688 C CA . ASP A 1 95 ? 2.051 3.975 -25.725 1.00 86.75 95 ASP A CA 1
ATOM 689 C C . ASP A 1 95 ? 2.330 3.113 -24.482 1.00 86.75 95 ASP A C 1
ATOM 691 O O . ASP A 1 95 ? 1.909 3.479 -23.385 1.00 86.75 95 ASP A O 1
ATOM 695 N N . VAL A 1 96 ? 3.118 2.042 -24.628 1.00 83.38 96 VAL A N 1
ATOM 696 C CA . VAL A 1 96 ? 3.596 1.211 -23.511 1.00 83.38 96 VAL A CA 1
ATOM 697 C C . VAL A 1 96 ? 4.498 2.024 -22.581 1.00 83.38 96 VAL A C 1
ATOM 699 O O . VAL A 1 96 ? 4.292 2.008 -21.370 1.00 83.38 96 VAL A O 1
ATOM 702 N N . ASP A 1 97 ? 5.437 2.805 -23.125 1.00 84.19 97 ASP A N 1
ATOM 703 C CA . ASP A 1 97 ? 6.330 3.650 -22.318 1.00 84.19 97 ASP A CA 1
ATOM 704 C C . ASP A 1 97 ? 5.553 4.752 -21.583 1.00 84.19 97 ASP A C 1
ATOM 706 O O . ASP A 1 97 ? 5.812 5.034 -20.411 1.00 84.19 97 ASP A O 1
ATOM 710 N N . LYS A 1 98 ? 4.546 5.352 -22.239 1.00 88.44 98 LYS A N 1
ATOM 711 C CA . LYS A 1 98 ? 3.655 6.333 -21.594 1.00 88.44 98 LYS A CA 1
ATOM 712 C C . LYS A 1 98 ? 2.891 5.710 -20.429 1.00 88.44 98 LYS A C 1
ATOM 714 O O . LYS A 1 98 ? 2.786 6.331 -19.373 1.00 88.44 98 LYS A O 1
ATOM 719 N N . GLN A 1 99 ? 2.368 4.496 -20.606 1.00 86.69 99 GLN A N 1
ATOM 720 C CA . GLN A 1 99 ? 1.658 3.772 -19.552 1.00 86.69 99 GLN A CA 1
ATOM 721 C C . GLN A 1 99 ? 2.596 3.391 -18.402 1.00 86.69 99 GLN A C 1
ATOM 723 O O . GLN A 1 99 ? 2.251 3.631 -17.248 1.00 86.69 99 GLN A O 1
ATOM 728 N N . ALA A 1 100 ? 3.797 2.884 -18.692 1.00 85.38 100 ALA A N 1
ATOM 729 C CA . ALA A 1 100 ? 4.797 2.556 -17.676 1.00 85.38 100 ALA A CA 1
ATOM 730 C C . ALA A 1 100 ? 5.226 3.794 -16.868 1.00 85.38 100 ALA A C 1
ATOM 732 O O . ALA A 1 100 ? 5.292 3.747 -15.638 1.00 85.38 100 ALA A O 1
ATOM 733 N N . CYS A 1 101 ? 5.446 4.928 -17.541 1.00 91.94 101 CYS A N 1
ATOM 734 C CA . CYS A 1 101 ? 5.683 6.212 -16.884 1.00 91.94 101 CYS A CA 1
ATOM 735 C C . CYS A 1 101 ? 4.494 6.620 -15.997 1.00 91.94 101 CYS A C 1
ATOM 737 O O . CYS A 1 101 ? 4.689 6.991 -14.839 1.00 91.94 101 CYS A O 1
ATOM 739 N N . SER A 1 102 ? 3.259 6.503 -16.501 1.00 90.88 102 SER A N 1
ATOM 740 C CA . SER A 1 102 ? 2.052 6.814 -15.728 1.00 90.88 102 SER A CA 1
ATOM 741 C C . SER A 1 102 ? 1.934 5.948 -14.472 1.00 90.88 102 SER A C 1
ATOM 743 O O . SER A 1 102 ? 1.663 6.485 -13.402 1.00 90.88 102 SER A O 1
ATOM 745 N N . VAL A 1 103 ? 2.180 4.636 -14.574 1.00 88.75 103 VAL A N 1
ATOM 746 C CA . VAL A 1 103 ? 2.208 3.709 -13.428 1.00 88.75 103 VAL A CA 1
ATOM 747 C C . VAL A 1 103 ? 3.233 4.175 -12.398 1.00 88.75 103 VAL A C 1
ATOM 749 O O . VAL A 1 103 ? 2.887 4.351 -11.232 1.00 88.75 103 VAL A O 1
ATOM 752 N N . ALA A 1 104 ? 4.473 4.441 -12.819 1.00 90.56 104 ALA A N 1
ATOM 753 C CA . ALA A 1 104 ? 5.544 4.843 -11.910 1.00 90.56 104 ALA A CA 1
ATOM 754 C C . ALA A 1 104 ? 5.232 6.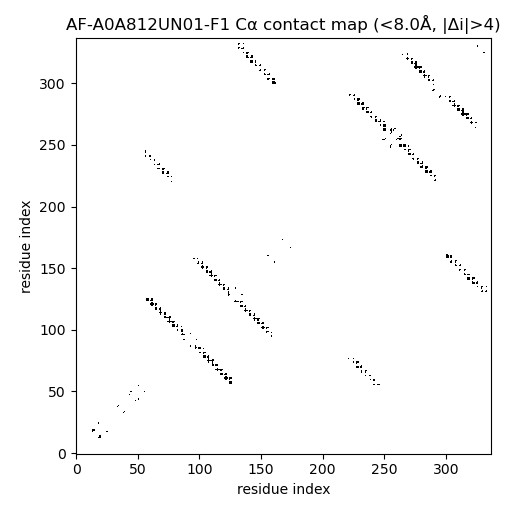164 -11.182 1.00 90.56 104 ALA A C 1
ATOM 756 O O . ALA A 1 104 ? 5.406 6.258 -9.968 1.00 90.56 104 ALA A O 1
ATOM 757 N N . VAL A 1 105 ? 4.710 7.169 -11.894 1.00 93.81 105 VAL A N 1
ATOM 758 C CA . VAL A 1 105 ? 4.326 8.461 -11.302 1.00 93.81 105 VAL A CA 1
ATOM 759 C C . VAL A 1 105 ? 3.139 8.311 -10.349 1.00 93.81 105 VAL A C 1
ATOM 761 O O . VAL A 1 105 ? 3.181 8.830 -9.233 1.00 93.81 105 VAL A O 1
ATOM 764 N N . SER A 1 106 ? 2.089 7.590 -10.751 1.00 92.62 106 SER A N 1
ATOM 765 C CA . SER A 1 106 ? 0.927 7.344 -9.893 1.00 92.62 106 SER A CA 1
ATOM 766 C C . SER A 1 106 ? 1.316 6.582 -8.626 1.00 92.62 106 SER A C 1
ATOM 768 O O . SER A 1 106 ? 0.868 6.943 -7.540 1.00 92.62 106 SER A O 1
ATOM 770 N N . TYR A 1 107 ? 2.194 5.584 -8.741 1.00 90.81 107 TYR A N 1
ATOM 771 C CA . TYR A 1 107 ? 2.679 4.807 -7.603 1.00 90.81 107 TYR A CA 1
ATOM 772 C C . TYR A 1 107 ? 3.588 5.626 -6.677 1.00 90.81 107 TYR A C 1
ATOM 774 O O . TYR A 1 107 ? 3.468 5.527 -5.459 1.00 90.81 107 TYR A O 1
ATOM 782 N N . ALA A 1 108 ? 4.431 6.506 -7.226 1.00 93.19 108 ALA A N 1
ATOM 783 C CA . ALA A 1 108 ? 5.221 7.457 -6.445 1.00 93.19 108 ALA A CA 1
ATOM 784 C C . ALA A 1 108 ? 4.340 8.388 -5.600 1.00 93.19 108 ALA A C 1
ATOM 786 O O . ALA A 1 108 ? 4.561 8.543 -4.397 1.00 93.19 108 ALA A O 1
ATOM 787 N N . ILE A 1 109 ? 3.319 8.985 -6.226 1.00 94.19 109 ILE A N 1
ATOM 788 C CA . ILE A 1 109 ? 2.358 9.860 -5.541 1.00 94.19 109 ILE A CA 1
ATOM 789 C C . ILE A 1 109 ? 1.616 9.072 -4.465 1.00 94.19 109 ILE A C 1
ATOM 791 O O . ILE A 1 109 ? 1.543 9.524 -3.323 1.00 94.19 109 ILE A O 1
ATOM 795 N N . ALA A 1 110 ? 1.107 7.888 -4.811 1.00 92.19 110 ALA A N 1
ATOM 796 C CA . ALA A 1 110 ? 0.404 7.035 -3.867 1.00 92.19 110 ALA A CA 1
ATOM 797 C C . ALA A 1 110 ? 1.296 6.700 -2.664 1.00 92.19 110 ALA A C 1
ATOM 799 O O . ALA A 1 110 ? 0.874 6.909 -1.532 1.00 92.19 110 ALA A O 1
ATOM 800 N N . GLY A 1 111 ? 2.544 6.282 -2.890 1.00 92.19 111 GLY A N 1
ATOM 801 C CA . GLY A 1 111 ? 3.476 5.937 -1.819 1.00 92.19 111 GLY A CA 1
ATOM 802 C C . GLY A 1 111 ? 3.726 7.089 -0.842 1.00 92.19 111 GLY A C 1
ATOM 803 O O . GLY A 1 111 ? 3.667 6.909 0.371 1.00 92.19 111 GLY A O 1
ATOM 804 N N . ILE A 1 112 ? 3.921 8.308 -1.346 1.00 94.31 112 ILE A N 1
ATOM 805 C CA . ILE A 1 112 ? 4.112 9.480 -0.479 1.00 94.31 112 ILE A CA 1
ATOM 806 C C . ILE A 1 112 ? 2.836 9.801 0.305 1.00 94.31 112 ILE A C 1
ATOM 808 O O . ILE A 1 112 ? 2.898 10.041 1.509 1.00 94.31 112 ILE A O 1
ATOM 812 N N . VAL A 1 113 ? 1.680 9.811 -0.359 1.00 94.81 113 VAL A N 1
ATOM 813 C CA . VAL A 1 113 ? 0.411 10.189 0.275 1.00 94.81 113 VAL A CA 1
ATOM 814 C C . VAL A 1 113 ? -0.014 9.166 1.332 1.00 94.81 113 VAL A C 1
ATOM 816 O O . VAL A 1 113 ? -0.415 9.552 2.429 1.00 94.81 113 VAL A O 1
ATOM 819 N N . TRP A 1 114 ? 0.139 7.871 1.053 1.00 94.12 114 TRP A N 1
ATOM 820 C CA . TRP A 1 114 ? -0.098 6.814 2.035 1.00 94.12 114 TRP A CA 1
ATOM 821 C C . TRP A 1 114 ? 0.873 6.903 3.214 1.00 94.12 114 TRP A C 1
ATOM 823 O O . TRP A 1 114 ? 0.443 6.789 4.358 1.00 94.12 114 TRP A O 1
ATOM 833 N N . ALA A 1 115 ? 2.156 7.194 2.972 1.00 93.94 115 ALA A N 1
ATOM 834 C CA . ALA A 1 115 ? 3.111 7.405 4.057 1.00 93.94 115 ALA A CA 1
ATOM 835 C C . ALA A 1 115 ? 2.707 8.581 4.961 1.00 93.94 115 ALA A C 1
ATOM 837 O O . ALA A 1 115 ? 2.760 8.463 6.182 1.00 93.94 115 ALA A O 1
ATOM 838 N N . VAL A 1 116 ? 2.248 9.697 4.386 1.00 93.56 116 VAL A N 1
ATOM 839 C CA . VAL A 1 116 ? 1.712 10.831 5.160 1.00 93.56 116 VAL A CA 1
ATOM 840 C C . VAL A 1 116 ? 0.480 10.418 5.963 1.00 93.56 116 VAL A C 1
ATOM 842 O O . VAL A 1 116 ? 0.355 10.800 7.128 1.00 93.56 116 VAL A O 1
ATOM 845 N N . SER A 1 117 ? -0.403 9.619 5.366 1.00 93.19 117 SER A N 1
ATOM 846 C CA . SER A 1 117 ? -1.589 9.098 6.039 1.00 93.19 117 SER A CA 1
ATOM 847 C C . SER A 1 117 ? -1.223 8.263 7.265 1.00 93.19 117 SER A C 1
ATOM 849 O O . SER A 1 117 ? -1.681 8.565 8.363 1.00 93.19 117 SER A O 1
ATOM 851 N N . PHE A 1 118 ? -0.355 7.262 7.108 1.00 93.38 118 PHE A N 1
ATOM 852 C CA . PHE A 1 118 ? 0.089 6.421 8.219 1.00 93.38 118 PHE A CA 1
ATOM 853 C C . PHE A 1 118 ? 0.863 7.217 9.274 1.00 93.38 118 PHE A C 1
ATOM 855 O O . PHE A 1 118 ? 0.666 7.011 10.466 1.00 93.38 118 PHE A O 1
ATOM 862 N N . ALA A 1 119 ? 1.683 8.189 8.870 1.00 92.62 119 ALA A N 1
ATOM 863 C CA . ALA A 1 119 ? 2.381 9.055 9.816 1.00 92.62 119 ALA A CA 1
ATOM 864 C C . ALA A 1 119 ? 1.399 9.878 10.662 1.00 92.62 119 ALA A C 1
ATOM 866 O O . ALA A 1 119 ? 1.592 10.040 11.866 1.00 92.62 119 ALA A O 1
ATOM 867 N N . THR A 1 120 ? 0.341 10.393 10.036 1.00 91.31 120 THR A N 1
ATOM 868 C CA . THR A 1 120 ? -0.697 11.183 10.710 1.00 91.31 120 THR A CA 1
ATOM 869 C C . THR A 1 120 ? -1.539 10.310 11.640 1.00 91.31 120 THR A C 1
ATOM 871 O O . THR A 1 120 ? -1.832 10.721 12.765 1.00 91.31 120 THR A O 1
ATOM 874 N N . ASP A 1 121 ? -1.857 9.086 11.215 1.00 88.88 121 ASP A N 1
ATOM 875 C CA . ASP A 1 121 ? -2.567 8.103 12.034 1.00 88.88 121 ASP A CA 1
ATOM 876 C C . ASP A 1 121 ? -1.739 7.700 13.264 1.00 88.88 121 ASP A C 1
ATOM 878 O O . ASP A 1 121 ? -2.207 7.807 14.399 1.00 88.88 121 ASP A O 1
ATOM 882 N N . ALA A 1 122 ? -0.447 7.418 13.070 1.00 88.94 122 ALA A N 1
ATOM 883 C CA . ALA A 1 122 ? 0.494 7.175 14.157 1.00 88.94 122 ALA A CA 1
ATOM 884 C C . ALA A 1 122 ? 0.553 8.358 15.137 1.00 88.94 122 ALA A C 1
ATOM 886 O O . ALA A 1 122 ? 0.502 8.161 16.348 1.00 88.94 122 ALA A O 1
ATOM 887 N N . ILE A 1 123 ? 0.606 9.605 14.657 1.00 86.38 123 ILE A N 1
ATOM 888 C CA . ILE A 1 123 ? 0.592 10.784 15.542 1.00 86.38 123 ILE A CA 1
ATOM 889 C C . ILE A 1 123 ? -0.673 10.812 16.412 1.00 86.38 123 ILE A C 1
ATOM 891 O O . ILE A 1 123 ? -0.584 11.153 17.592 1.00 86.38 123 ILE A O 1
ATOM 895 N N . SER A 1 124 ? -1.830 10.445 15.856 1.00 88.00 124 SER A N 1
ATOM 896 C CA . SER A 1 124 ? -3.092 10.383 16.602 1.00 88.00 124 SER A CA 1
ATOM 897 C C . SER A 1 124 ? -3.082 9.248 17.631 1.00 88.00 124 SER A C 1
ATOM 899 O O . SER A 1 124 ? -3.339 9.463 18.814 1.00 88.00 124 SER A O 1
ATOM 901 N N . GLN A 1 125 ? -2.728 8.035 17.211 1.00 85.31 125 GLN A N 1
ATOM 902 C CA . GLN A 1 125 ? -2.879 6.839 18.039 1.00 85.31 125 GLN A CA 1
ATOM 903 C C . GLN A 1 125 ? -1.762 6.678 19.076 1.00 85.31 125 GLN A C 1
ATOM 905 O O . GLN A 1 125 ? -2.013 6.272 20.212 1.00 85.31 125 GLN A O 1
ATOM 910 N N . CYS A 1 126 ? -0.527 7.048 18.733 1.00 86.69 126 CYS A N 1
ATOM 911 C CA . CYS A 1 126 ? 0.610 6.935 19.644 1.00 86.69 126 CYS A CA 1
ATOM 912 C C . CYS A 1 126 ? 0.550 7.956 20.796 1.00 86.69 126 CYS A C 1
ATOM 914 O O . CYS A 1 126 ? 1.207 7.763 21.819 1.00 86.69 126 CYS A O 1
ATOM 916 N N . ALA A 1 127 ? -0.210 9.049 20.656 1.00 81.12 127 ALA A N 1
ATOM 917 C CA . ALA A 1 127 ? -0.314 10.092 21.677 1.00 81.12 127 ALA A CA 1
ATOM 918 C C . ALA A 1 127 ? -1.197 9.698 22.877 1.00 81.12 127 ALA A C 1
ATOM 920 O O . ALA A 1 127 ? -1.240 10.430 23.867 1.00 81.12 127 ALA A O 1
ATOM 921 N N . GLY A 1 128 ? -1.941 8.587 22.789 1.00 78.38 128 GLY A N 1
ATOM 922 C CA . GLY A 1 128 ? -2.908 8.169 23.810 1.00 78.38 128 GLY A CA 1
ATOM 923 C C . GLY A 1 128 ? -4.116 9.106 23.954 1.00 78.38 128 GLY A C 1
ATOM 924 O O . GLY A 1 128 ? -4.942 8.909 24.841 1.00 78.38 128 GLY A O 1
ATOM 925 N N . THR A 1 129 ? -4.229 10.126 23.097 1.00 82.06 129 THR A N 1
ATOM 926 C CA . THR A 1 129 ? -5.384 11.023 23.013 1.00 82.06 129 THR A CA 1
ATOM 927 C C . THR A 1 129 ? -5.797 11.176 21.555 1.00 82.06 129 THR A C 1
ATOM 929 O O . THR A 1 129 ? -4.948 11.310 20.678 1.00 82.06 129 THR A O 1
ATOM 932 N N . LEU A 1 130 ? -7.106 11.146 21.291 1.00 82.38 130 LEU A N 1
ATOM 933 C CA . LEU A 1 130 ? -7.634 11.279 19.937 1.00 82.38 130 LEU A CA 1
ATOM 934 C C . LEU A 1 130 ? -7.428 12.713 19.436 1.00 82.38 130 LEU A C 1
ATOM 936 O O . LEU A 1 130 ? -8.027 13.655 19.960 1.00 82.38 130 LEU A O 1
ATOM 940 N N . ASN A 1 131 ? -6.624 12.878 18.388 1.00 89.75 131 ASN A N 1
ATOM 941 C CA . ASN A 1 131 ? -6.484 14.153 17.697 1.00 89.75 131 ASN A CA 1
ATOM 942 C C . ASN A 1 131 ? -7.411 14.177 16.471 1.00 89.75 131 ASN A C 1
ATOM 944 O O . ASN A 1 131 ? -7.054 13.682 15.404 1.00 89.75 131 ASN A O 1
ATOM 948 N N . LEU A 1 132 ? -8.602 14.774 16.616 1.00 88.50 132 LEU A N 1
ATOM 949 C CA . LEU A 1 132 ? -9.613 14.857 15.546 1.00 88.50 132 LEU A CA 1
ATOM 950 C C . LEU A 1 132 ? -9.088 15.520 14.261 1.00 88.50 132 LEU A C 1
ATOM 952 O O . LEU A 1 132 ? -9.478 15.129 13.162 1.00 88.50 132 LEU A O 1
ATOM 956 N N . GLN A 1 133 ? -8.194 16.506 14.381 1.00 89.69 133 GLN A N 1
ATOM 957 C CA . GLN A 1 133 ? -7.604 17.169 13.219 1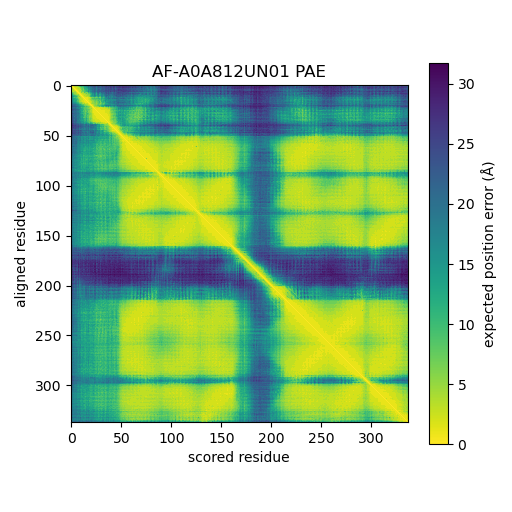.00 89.69 133 GLN A CA 1
ATOM 958 C C . GLN A 1 133 ? -6.659 16.229 12.464 1.00 89.69 133 GLN A C 1
ATOM 960 O O . GLN A 1 133 ? -6.701 16.187 11.235 1.00 89.69 133 GLN A O 1
ATOM 965 N N . ALA A 1 134 ? -5.843 15.461 13.191 1.00 89.25 134 ALA A N 1
ATOM 966 C CA . ALA A 1 134 ? -4.995 14.431 12.601 1.00 89.25 134 ALA A CA 1
ATOM 967 C C . ALA A 1 134 ? -5.849 13.336 11.944 1.00 89.25 134 ALA A C 1
ATOM 969 O O . ALA A 1 134 ? -5.632 13.034 10.780 1.00 89.25 134 ALA A O 1
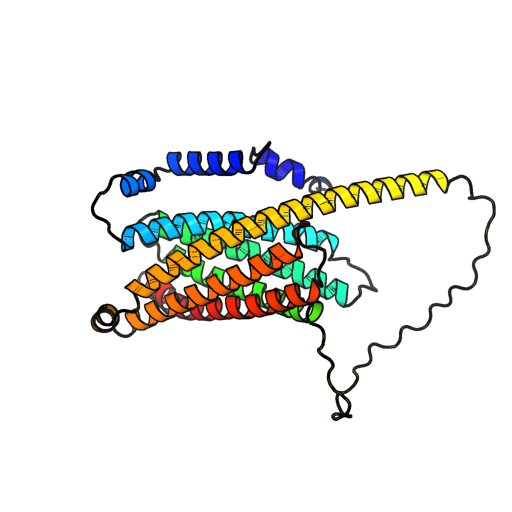ATOM 970 N N . ALA A 1 135 ? -6.882 12.831 12.625 1.00 88.88 135 ALA A N 1
ATOM 971 C CA . ALA A 1 135 ? -7.776 11.807 12.077 1.00 88.88 135 ALA A CA 1
ATOM 972 C C . ALA A 1 135 ? -8.447 12.247 10.760 1.00 88.88 135 ALA A C 1
ATOM 974 O O . ALA A 1 135 ? -8.379 11.539 9.760 1.00 88.88 135 ALA A O 1
ATOM 975 N N . CYS A 1 136 ? -9.008 13.461 10.715 1.00 92.06 136 CYS A N 1
ATOM 976 C CA . CYS A 1 136 ? -9.598 13.997 9.484 1.00 92.06 136 CYS A CA 1
ATOM 977 C C . CYS A 1 136 ? -8.547 14.171 8.363 1.00 92.06 136 CYS A C 1
ATOM 979 O O . CYS A 1 136 ? -8.821 13.886 7.197 1.00 92.06 136 CYS A O 1
ATOM 981 N N . ALA A 1 137 ? -7.321 14.600 8.693 1.00 91.44 137 ALA A N 1
ATOM 982 C CA . ALA A 1 137 ? -6.233 14.704 7.718 1.00 91.44 137 ALA A CA 1
ATOM 983 C C . ALA A 1 137 ? -5.772 13.331 7.193 1.00 91.44 137 ALA A C 1
ATOM 985 O O . ALA A 1 137 ? -5.481 13.207 5.999 1.00 91.44 137 ALA A O 1
ATOM 986 N N . THR A 1 138 ? -5.751 12.306 8.050 1.00 91.75 138 THR A N 1
ATOM 987 C CA . THR A 1 138 ? -5.531 10.906 7.667 1.00 91.75 138 THR A CA 1
ATOM 988 C C . THR A 1 138 ? -6.584 10.476 6.654 1.00 91.75 138 THR A C 1
ATOM 990 O O . THR A 1 138 ? -6.221 10.081 5.553 1.00 91.75 138 THR A O 1
ATOM 993 N N . ASP A 1 139 ? -7.876 10.639 6.950 1.00 91.44 139 ASP A N 1
ATOM 994 C CA . ASP A 1 139 ? -8.956 10.183 6.065 1.00 91.44 139 ASP A CA 1
ATOM 995 C C . ASP A 1 139 ? -8.899 10.815 4.662 1.00 91.44 139 ASP A C 1
ATOM 997 O O . ASP A 1 139 ? -9.082 10.136 3.646 1.00 91.44 139 ASP A O 1
ATOM 1001 N N . LEU A 1 140 ? -8.605 12.118 4.591 1.00 92.94 140 LEU A N 1
ATOM 1002 C CA . LEU A 1 140 ? -8.417 12.820 3.319 1.00 92.94 140 LEU A CA 1
ATOM 1003 C C . LEU A 1 140 ? -7.182 12.312 2.565 1.00 92.94 140 LEU A C 1
ATOM 1005 O O . LEU A 1 140 ? -7.227 12.151 1.343 1.00 92.94 140 LEU A O 1
ATOM 1009 N N . SER A 1 141 ? -6.093 12.042 3.287 1.00 92.88 141 SER A N 1
ATOM 1010 C CA . SER A 1 141 ? -4.863 11.502 2.705 1.00 92.88 141 SER A CA 1
ATOM 1011 C C . SER A 1 141 ? -5.086 10.088 2.171 1.00 92.88 141 SER A C 1
ATOM 1013 O O . SER A 1 141 ? -4.721 9.828 1.028 1.00 92.88 141 SER A O 1
ATOM 1015 N N . VAL A 1 142 ? -5.764 9.206 2.916 1.00 92.06 142 VAL A N 1
ATOM 1016 C CA . VAL A 1 142 ? -6.143 7.868 2.429 1.00 92.06 142 VAL A CA 1
ATOM 1017 C C . VAL A 1 142 ? -6.950 7.981 1.141 1.00 92.06 142 VAL A C 1
ATOM 1019 O O . VAL A 1 142 ? -6.646 7.282 0.180 1.00 92.06 142 VAL A O 1
ATOM 1022 N N . ASN A 1 143 ? -7.932 8.886 1.069 1.00 92.56 143 ASN A N 1
ATOM 1023 C CA . ASN A 1 143 ? -8.747 9.042 -0.136 1.00 92.56 143 ASN A CA 1
ATOM 1024 C C . ASN A 1 143 ? -7.901 9.436 -1.360 1.00 92.56 143 ASN A C 1
ATOM 1026 O O . ASN A 1 143 ? -8.002 8.815 -2.418 1.00 92.56 143 ASN A O 1
ATOM 1030 N N . LEU A 1 144 ? -7.023 10.434 -1.209 1.00 94.06 144 LEU A N 1
ATOM 1031 C CA . LEU A 1 144 ? -6.119 10.872 -2.277 1.00 94.06 144 LEU A CA 1
ATOM 1032 C C . LEU A 1 144 ? -5.128 9.772 -2.683 1.00 94.06 144 LEU A C 1
ATOM 1034 O O . LEU A 1 144 ? -4.907 9.545 -3.875 1.00 94.06 144 LEU A O 1
ATOM 1038 N N . GLY A 1 145 ? -4.556 9.075 -1.700 1.00 92.75 145 GLY A N 1
ATOM 1039 C CA . GLY A 1 145 ? -3.633 7.966 -1.917 1.00 92.75 145 GLY A CA 1
ATOM 1040 C C . GLY A 1 145 ? -4.312 6.814 -2.648 1.00 92.75 145 GLY A C 1
ATOM 1041 O O . GLY A 1 145 ? -3.749 6.266 -3.593 1.00 92.75 145 GLY A O 1
ATOM 1042 N N . ALA A 1 146 ? -5.552 6.502 -2.276 1.00 94.00 146 ALA A N 1
ATOM 1043 C CA . ALA A 1 146 ? -6.369 5.484 -2.908 1.00 94.00 146 ALA A CA 1
ATOM 1044 C C . ALA A 1 146 ? -6.660 5.816 -4.380 1.00 94.00 146 ALA A C 1
ATOM 1046 O O . ALA A 1 146 ? -6.457 4.965 -5.238 1.00 94.00 146 ALA A O 1
ATOM 1047 N N . TRP A 1 147 ? -7.030 7.051 -4.731 1.00 94.44 147 TRP A N 1
ATOM 1048 C CA . TRP A 1 147 ? -7.220 7.424 -6.143 1.00 94.44 147 TRP A CA 1
ATOM 1049 C C . TRP A 1 147 ? -5.942 7.305 -6.980 1.00 94.44 147 TRP A C 1
ATOM 1051 O O . TRP A 1 147 ? -5.983 6.790 -8.101 1.00 94.44 147 TRP A O 1
ATOM 1061 N N . ALA A 1 148 ? -4.805 7.755 -6.442 1.00 93.25 148 ALA A N 1
ATOM 1062 C CA . ALA A 1 148 ? -3.517 7.624 -7.118 1.00 93.25 148 ALA A CA 1
ATOM 1063 C C . ALA A 1 148 ? -3.150 6.146 -7.331 1.00 93.25 148 ALA A C 1
ATOM 1065 O O . ALA A 1 148 ? -2.741 5.755 -8.427 1.00 93.25 148 ALA A O 1
ATOM 1066 N N . PHE A 1 149 ? -3.366 5.316 -6.310 1.00 91.19 149 PHE A N 1
ATOM 1067 C CA . PHE A 1 149 ? -3.103 3.884 -6.380 1.00 91.19 149 PHE A CA 1
ATOM 1068 C C . PHE A 1 149 ? -4.043 3.188 -7.372 1.00 91.19 149 PHE A C 1
ATOM 1070 O O . PHE A 1 149 ? -3.570 2.443 -8.221 1.00 91.19 149 PHE A O 1
ATOM 1077 N N . LEU A 1 150 ? -5.343 3.512 -7.364 1.00 93.88 150 LEU A N 1
ATOM 1078 C CA . LEU A 1 150 ? -6.330 2.981 -8.311 1.00 93.88 150 LEU A CA 1
ATOM 1079 C C . LEU A 1 150 ? -5.921 3.250 -9.763 1.00 93.88 150 LEU A C 1
ATOM 1081 O O . LEU A 1 150 ? -5.967 2.355 -10.603 1.00 93.88 150 LEU A O 1
ATOM 1085 N N . SER A 1 151 ? -5.492 4.482 -10.054 1.00 92.56 151 SER A N 1
ATOM 1086 C CA . SER A 1 151 ? -5.000 4.867 -11.381 1.00 92.56 151 SER A CA 1
ATOM 1087 C C . SER A 1 151 ? -3.788 4.031 -11.806 1.00 92.56 151 SER A C 1
ATOM 1089 O O . SER A 1 151 ? -3.695 3.607 -12.963 1.00 92.56 151 SER A O 1
ATOM 1091 N N . SER A 1 152 ? -2.872 3.772 -10.868 1.00 90.75 152 SER A N 1
ATOM 1092 C CA . SER A 1 152 ? -1.711 2.912 -11.098 1.00 90.75 152 SER A CA 1
ATOM 1093 C C . SER A 1 152 ? -2.135 1.470 -11.383 1.00 90.75 152 SER A C 1
ATOM 1095 O O . SER A 1 152 ? -1.749 0.915 -12.409 1.00 90.75 152 SER A O 1
ATOM 1097 N N . SER A 1 153 ? -2.999 0.890 -10.545 1.00 90.25 153 SER A N 1
ATOM 1098 C CA . SER A 1 153 ? -3.476 -0.489 -10.683 1.00 90.25 153 SER A CA 1
ATOM 1099 C C . SER A 1 153 ? -4.231 -0.712 -11.988 1.00 90.25 153 SER A C 1
ATOM 1101 O O . SER A 1 153 ? -3.994 -1.709 -12.659 1.00 90.25 153 SER A O 1
ATOM 1103 N N . ILE A 1 154 ? -5.079 0.232 -12.409 1.00 90.56 154 ILE A N 1
ATOM 1104 C CA . ILE A 1 154 ? -5.771 0.153 -13.704 1.00 90.56 154 ILE A CA 1
ATOM 1105 C C . ILE A 1 154 ? -4.769 0.136 -14.857 1.00 90.56 154 ILE A C 1
ATOM 1107 O O . ILE A 1 154 ? -4.870 -0.701 -15.753 1.00 90.56 154 ILE A O 1
ATOM 1111 N N . SER A 1 155 ? -3.773 1.017 -14.817 1.00 88.69 155 SER A N 1
ATOM 1112 C CA . SER A 1 155 ? -2.732 1.064 -15.845 1.00 88.69 155 SER A CA 1
ATOM 1113 C C . SER A 1 155 ? -1.888 -0.218 -15.846 1.00 88.69 155 SER 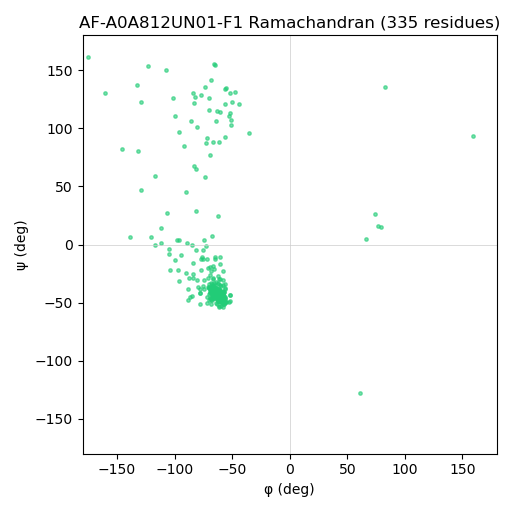A C 1
ATOM 1115 O O . SER A 1 155 ? -1.592 -0.770 -16.904 1.00 88.69 155 SER A O 1
ATOM 1117 N N . ALA A 1 156 ? -1.568 -0.750 -14.665 1.00 85.88 156 ALA A N 1
ATOM 1118 C CA . ALA A 1 156 ? -0.851 -2.009 -14.509 1.00 85.88 156 ALA A CA 1
ATOM 1119 C C . ALA A 1 156 ? -1.672 -3.216 -14.988 1.00 85.88 156 ALA A C 1
ATOM 1121 O O . ALA A 1 156 ? -1.098 -4.125 -15.583 1.00 85.88 156 ALA A O 1
ATOM 1122 N N . MET A 1 157 ? -2.994 -3.227 -14.790 1.00 88.19 157 MET A N 1
ATOM 1123 C CA . MET A 1 157 ? -3.876 -4.258 -15.345 1.00 88.19 157 MET A CA 1
ATOM 1124 C C . MET A 1 157 ? -3.840 -4.235 -16.873 1.00 88.19 157 MET A C 1
ATOM 1126 O O . MET A 1 157 ? -3.662 -5.282 -17.482 1.00 88.19 157 MET A O 1
ATOM 1130 N N . VAL A 1 158 ? -3.934 -3.055 -17.495 1.00 86.38 158 VAL A N 1
ATOM 1131 C CA . VAL A 1 158 ? -3.853 -2.921 -18.963 1.00 86.38 158 VAL A CA 1
ATOM 1132 C C . VAL A 1 158 ? -2.515 -3.432 -19.510 1.00 86.38 158 VAL A C 1
ATOM 1134 O O . VAL A 1 158 ? -2.488 -4.018 -20.588 1.00 86.38 158 VAL A O 1
ATOM 1137 N N . LEU A 1 159 ? -1.420 -3.236 -18.770 1.00 83.31 159 LEU A N 1
ATOM 1138 C CA . LEU A 1 159 ? -0.084 -3.676 -19.177 1.00 83.31 159 LEU A CA 1
ATOM 1139 C C . LEU A 1 159 ? 0.164 -5.174 -18.969 1.00 83.31 159 LEU A C 1
ATOM 1141 O O . LEU A 1 159 ? 0.810 -5.806 -19.801 1.00 83.31 159 LEU A O 1
ATOM 1145 N N . ASN A 1 160 ? -0.288 -5.732 -17.844 1.00 84.50 160 ASN A N 1
ATOM 1146 C CA . ASN A 1 160 ? 0.134 -7.064 -17.402 1.00 84.50 160 ASN A CA 1
ATOM 1147 C C . ASN A 1 160 ? -0.913 -8.147 -17.621 1.00 84.50 160 ASN A C 1
ATOM 1149 O O . ASN A 1 160 ? -0.558 -9.325 -17.646 1.00 84.50 160 ASN A O 1
ATOM 1153 N N . CYS A 1 161 ? -2.188 -7.779 -17.741 1.00 87.56 161 CYS A N 1
ATOM 1154 C CA . CYS A 1 161 ? -3.231 -8.745 -18.019 1.00 87.56 161 CYS A CA 1
ATOM 1155 C C . CYS A 1 161 ? -3.274 -8.999 -19.524 1.00 87.56 161 CYS A C 1
ATOM 1157 O O . CYS A 1 161 ? -3.494 -8.051 -20.286 1.00 87.56 161 CYS A O 1
ATOM 1159 N N . PRO A 1 162 ? -3.101 -10.253 -19.982 1.00 78.81 162 PRO A N 1
ATOM 1160 C CA . PRO A 1 162 ? -3.372 -10.558 -21.372 1.00 78.81 162 PRO A CA 1
ATOM 1161 C C . PRO A 1 162 ? -4.806 -10.116 -21.658 1.00 78.81 162 PRO A C 1
ATOM 1163 O O . PRO A 1 162 ? -5.711 -10.376 -20.858 1.00 78.81 162 PRO A O 1
ATOM 1166 N N . ALA A 1 163 ? -5.020 -9.437 -22.786 1.00 72.19 163 ALA A N 1
ATOM 1167 C CA . ALA A 1 163 ? -6.351 -9.328 -23.356 1.00 72.19 163 ALA A CA 1
ATOM 1168 C C . ALA A 1 163 ? -6.754 -10.768 -23.672 1.00 72.19 163 ALA A C 1
ATOM 1170 O O . ALA A 1 163 ? -6.380 -11.288 -24.722 1.00 72.19 163 ALA A O 1
ATOM 1171 N N . GLY A 1 164 ? -7.350 -11.452 -22.685 1.00 60.62 164 GLY A N 1
ATOM 1172 C CA . GLY A 1 164 ? -7.690 -12.865 -22.783 1.00 60.62 164 GLY A CA 1
ATOM 1173 C C . GLY A 1 164 ? -8.381 -13.049 -24.111 1.00 60.62 164 GLY A C 1
ATOM 1174 O O . GLY A 1 164 ? -9.190 -12.182 -24.427 1.00 60.62 164 GLY A O 1
ATOM 1175 N N . GLU A 1 165 ? -7.966 -14.057 -24.890 1.00 50.66 165 GLU A N 1
ATOM 1176 C CA . GLU A 1 165 ? -8.374 -14.258 -26.282 1.00 50.66 165 GLU A CA 1
ATOM 1177 C C . GLU A 1 165 ? -9.828 -13.832 -26.440 1.00 50.66 165 GLU A C 1
ATOM 1179 O O . GLU A 1 165 ? -10.751 -14.561 -26.071 1.00 50.66 165 GLU A O 1
ATOM 1184 N N . CYS A 1 166 ? -10.036 -12.586 -26.882 1.00 50.44 166 CYS A N 1
ATOM 1185 C CA . CYS A 1 166 ? -11.370 -12.122 -27.170 1.00 50.44 166 CYS A CA 1
ATOM 1186 C C . CYS A 1 166 ? -11.741 -13.029 -28.320 1.00 50.44 166 CYS A C 1
ATOM 1188 O O . CYS A 1 166 ? -11.142 -12.922 -29.392 1.00 50.44 166 CYS A O 1
ATOM 1190 N N . ASN A 1 167 ? -12.616 -13.994 -28.047 1.00 47.06 167 ASN A N 1
ATOM 1191 C CA . ASN A 1 167 ? -13.072 -14.962 -29.019 1.00 47.06 167 ASN A CA 1
ATOM 1192 C C . ASN A 1 167 ? -13.937 -14.173 -30.009 1.00 47.06 167 ASN A C 1
ATOM 1194 O O . ASN A 1 167 ? -15.158 -14.099 -29.910 1.00 47.06 167 ASN A O 1
ATOM 1198 N N . CYS A 1 168 ? -13.255 -13.439 -30.887 1.00 53.28 168 CYS A N 1
ATOM 1199 C CA . CYS A 1 168 ? -13.817 -12.506 -31.849 1.00 53.28 168 CYS A CA 1
ATOM 1200 C C . CYS A 1 168 ? -14.512 -13.250 -32.991 1.00 53.28 168 CYS A C 1
ATOM 1202 O O . CYS A 1 168 ? -15.104 -12.601 -33.850 1.00 53.28 168 CYS A O 1
ATOM 1204 N N . ASP A 1 169 ? -14.487 -14.586 -32.979 1.00 60.25 169 ASP A N 1
ATOM 1205 C CA . ASP A 1 169 ? -15.175 -15.435 -33.945 1.00 60.25 169 ASP A CA 1
ATOM 1206 C C . ASP A 1 169 ? -16.702 -15.236 -33.938 1.00 60.25 169 ASP A C 1
ATOM 1208 O O . ASP A 1 169 ? -17.350 -15.553 -34.933 1.00 60.25 169 ASP A O 1
ATOM 1212 N N . GLU A 1 170 ? -17.286 -14.625 -32.895 1.00 54.69 170 GLU A N 1
ATOM 1213 C CA . GLU A 1 170 ? -18.733 -14.349 -32.840 1.00 54.69 170 GLU A CA 1
ATOM 1214 C C . GLU A 1 170 ? -19.117 -12.856 -32.787 1.00 54.69 170 GLU A C 1
ATOM 1216 O O . GLU A 1 170 ? -20.300 -12.518 -32.815 1.00 54.69 170 GLU A O 1
ATOM 1221 N N . LEU A 1 171 ? -18.148 -11.928 -32.787 1.00 50.94 171 LEU A N 1
ATOM 1222 C CA . LEU A 1 171 ? -18.424 -10.484 -32.814 1.00 50.94 171 LEU A CA 1
ATOM 1223 C C . LEU A 1 171 ? -17.585 -9.765 -33.879 1.00 50.94 171 LEU A C 1
ATOM 1225 O O . LEU A 1 171 ? -16.617 -9.058 -33.599 1.00 50.94 171 LEU A O 1
ATOM 1229 N N . SER A 1 172 ? -18.050 -9.846 -35.125 1.00 57.06 172 SER A N 1
ATOM 1230 C CA . SER A 1 172 ? -17.584 -9.081 -36.293 1.00 57.06 172 SER A CA 1
ATOM 1231 C C . SER A 1 172 ? -17.777 -7.551 -36.181 1.00 57.06 172 SER A C 1
ATOM 1233 O O . SER A 1 172 ? -17.923 -6.867 -37.196 1.00 57.06 172 SER A O 1
ATOM 1235 N N . HIS A 1 173 ? -17.849 -6.997 -34.967 1.00 55.06 173 HIS A N 1
ATOM 1236 C CA . HIS A 1 173 ? -18.161 -5.594 -34.670 1.00 55.06 173 HIS A CA 1
ATOM 1237 C C . HIS A 1 173 ? -17.308 -4.967 -33.559 1.00 55.06 173 HIS A C 1
ATOM 1239 O O . HIS A 1 173 ? -17.533 -3.806 -33.214 1.00 55.06 173 HIS A O 1
ATOM 1245 N N . CYS A 1 174 ? -16.285 -5.655 -33.040 1.00 50.47 174 CYS A N 1
ATOM 1246 C CA . CYS A 1 174 ? -15.260 -4.974 -32.251 1.00 50.47 174 CYS A CA 1
ATOM 1247 C C . CYS A 1 174 ? -14.405 -4.129 -33.196 1.00 50.47 174 CYS A C 1
ATOM 1249 O O . CYS A 1 174 ? -13.464 -4.597 -33.836 1.00 50.47 174 CYS A O 1
ATOM 1251 N N . HIS A 1 175 ? -14.835 -2.878 -33.342 1.00 47.75 175 HIS A N 1
ATOM 1252 C CA . HIS A 1 175 ? -14.227 -1.860 -34.170 1.00 47.75 175 HIS A CA 1
ATOM 1253 C C . HIS A 1 175 ? -12.734 -1.779 -33.847 1.00 47.75 175 HIS A C 1
ATOM 1255 O O . HIS A 1 175 ? -12.314 -1.284 -32.805 1.00 47.75 175 HIS A O 1
ATOM 1261 N N . SER A 1 176 ? -11.943 -2.288 -34.786 1.00 47.59 176 SER A N 1
ATOM 1262 C CA . SER A 1 176 ? -10.520 -2.038 -34.910 1.00 47.59 176 SER A CA 1
ATOM 1263 C C . SER A 1 176 ? -10.318 -0.526 -35.019 1.00 47.59 176 SER A C 1
ATOM 1265 O O . SER A 1 176 ? -10.383 0.054 -36.106 1.00 47.59 176 SER A O 1
ATOM 1267 N N . SER A 1 177 ? -10.090 0.131 -33.884 1.00 45.91 177 SER A N 1
ATOM 1268 C CA . SER A 1 177 ? -9.254 1.325 -33.859 1.00 45.91 177 SER A CA 1
ATOM 1269 C C . SER A 1 177 ? -7.855 0.844 -34.200 1.00 45.91 177 SER A C 1
ATOM 1271 O O . SER A 1 177 ? -7.093 0.400 -33.345 1.00 45.91 177 SER A O 1
ATOM 1273 N N . ARG A 1 178 ? -7.581 0.824 -35.505 1.00 44.03 178 ARG A N 1
ATOM 1274 C CA . ARG A 1 178 ? -6.271 0.533 -36.067 1.00 44.03 178 ARG A CA 1
ATOM 1275 C C . ARG A 1 178 ? -5.257 1.452 -35.396 1.00 44.03 178 ARG A C 1
ATOM 1277 O O . ARG A 1 178 ? -5.213 2.644 -35.683 1.00 44.03 178 ARG A O 1
ATOM 1284 N N . ILE A 1 179 ? -4.398 0.862 -34.575 1.00 45.09 179 ILE A N 1
ATOM 1285 C CA . ILE A 1 179 ? -2.996 1.258 -34.547 1.00 45.09 179 ILE A CA 1
ATOM 1286 C C . ILE A 1 179 ? -2.557 1.185 -36.011 1.00 45.09 179 ILE A C 1
ATOM 1288 O O . ILE A 1 179 ? -2.638 0.125 -36.638 1.00 45.09 179 ILE A O 1
ATOM 1292 N N . HIS A 1 180 ? -2.255 2.340 -36.599 1.00 39.91 180 HIS A N 1
ATOM 1293 C CA . HIS A 1 180 ? -1.785 2.417 -37.974 1.00 39.91 180 HIS A CA 1
ATOM 1294 C C . HIS A 1 180 ? -0.609 1.442 -38.138 1.00 39.91 180 HIS A C 1
ATOM 1296 O O . HIS A 1 180 ? 0.298 1.469 -37.304 1.00 39.91 180 HIS A O 1
ATOM 1302 N N . PRO A 1 181 ? -0.605 0.569 -39.164 1.00 42.09 181 PRO A N 1
ATOM 1303 C CA . PRO A 1 181 ? 0.576 -0.221 -39.465 1.00 42.09 181 PRO A CA 1
ATOM 1304 C C . PRO A 1 181 ? 1.725 0.759 -39.690 1.00 42.09 181 PRO A C 1
ATOM 1306 O O . PRO A 1 181 ? 1.619 1.648 -40.536 1.00 42.09 181 PRO A O 1
ATOM 1309 N N . ALA A 1 182 ? 2.774 0.630 -38.878 1.00 42.53 182 ALA A N 1
ATOM 1310 C CA . ALA A 1 182 ? 4.008 1.370 -39.055 1.00 42.53 182 ALA A CA 1
ATOM 1311 C C . ALA A 1 182 ? 4.450 1.207 -40.512 1.00 42.53 182 ALA A C 1
ATOM 1313 O O . ALA A 1 182 ? 4.592 0.083 -41.003 1.00 42.53 182 ALA A O 1
ATOM 1314 N N . GLU A 1 183 ? 4.608 2.328 -41.213 1.00 43.03 183 GLU A N 1
ATOM 1315 C CA . GLU A 1 183 ? 5.225 2.317 -42.529 1.00 43.03 183 GLU A CA 1
ATOM 1316 C C . GLU A 1 183 ? 6.611 1.665 -42.402 1.00 43.03 183 GLU A C 1
ATOM 1318 O O . GLU A 1 183 ? 7.347 1.970 -41.455 1.00 43.03 183 GLU A O 1
ATOM 1323 N N . PRO A 1 184 ? 6.978 0.743 -43.306 1.00 41.34 184 PRO A N 1
ATOM 1324 C CA . PRO A 1 184 ? 8.310 0.165 -43.297 1.00 41.34 184 PRO A CA 1
ATOM 1325 C C . PRO A 1 184 ? 9.329 1.290 -43.503 1.00 41.34 184 PRO A C 1
ATOM 1327 O O . PRO A 1 184 ? 9.372 1.912 -44.564 1.00 41.34 184 PRO A O 1
ATOM 1330 N N . MET A 1 185 ? 10.147 1.563 -42.483 1.00 42.59 185 MET A N 1
ATOM 1331 C CA . MET A 1 185 ? 11.319 2.418 -42.643 1.00 42.59 185 MET A CA 1
ATOM 1332 C C . MET A 1 185 ? 12.273 1.751 -43.631 1.00 42.59 185 MET A C 1
ATOM 1334 O O . MET A 1 185 ? 12.823 0.681 -43.369 1.00 42.59 185 MET A O 1
ATOM 1338 N N . ASP A 1 186 ? 12.461 2.411 -44.767 1.00 42.91 186 ASP A N 1
ATOM 1339 C CA . ASP A 1 186 ? 13.392 2.023 -45.815 1.00 42.91 186 ASP A CA 1
ATOM 1340 C C . ASP A 1 186 ? 14.835 2.299 -45.351 1.00 42.91 186 ASP A C 1
ATOM 1342 O O . ASP A 1 186 ? 15.400 3.379 -45.544 1.00 42.91 186 ASP A O 1
ATOM 1346 N N . VAL A 1 187 ? 15.433 1.321 -44.664 1.00 46.09 187 VAL A N 1
ATOM 1347 C CA . VAL A 1 187 ? 16.852 1.320 -44.276 1.00 46.09 187 VAL A CA 1
ATOM 1348 C C . VAL A 1 187 ? 17.686 0.854 -45.472 1.00 46.09 187 VAL A C 1
ATOM 1350 O O . VAL A 1 187 ? 18.308 -0.206 -45.449 1.00 46.09 187 VAL A O 1
ATOM 1353 N N . GLN A 1 188 ? 17.695 1.622 -46.563 1.00 48.66 188 GLN A N 1
ATOM 1354 C CA . GLN A 1 188 ? 18.556 1.295 -47.697 1.00 48.66 188 GLN A CA 1
ATOM 1355 C C . GLN A 1 188 ? 19.099 2.526 -48.426 1.00 48.66 188 GLN A C 1
ATOM 1357 O O . GLN A 1 188 ? 18.612 2.911 -49.484 1.00 48.66 188 GLN A O 1
ATOM 1362 N N . LYS A 1 189 ? 20.187 3.090 -47.874 1.00 48.53 189 LYS A N 1
ATOM 1363 C CA . LYS A 1 189 ? 21.439 3.477 -48.574 1.00 48.53 189 LYS A CA 1
ATOM 1364 C C . LYS A 1 189 ? 22.213 4.528 -47.774 1.00 48.53 189 LYS A C 1
ATOM 1366 O O . LYS A 1 189 ? 22.058 5.724 -47.992 1.00 48.53 189 LYS A O 1
ATOM 1371 N N . LEU A 1 190 ? 23.151 4.079 -46.946 1.00 43.56 190 LEU A N 1
ATOM 1372 C CA . LEU A 1 190 ? 24.374 4.837 -46.689 1.00 43.56 190 LEU A CA 1
ATOM 1373 C C . LEU A 1 190 ? 25.563 3.902 -46.889 1.00 43.56 190 LEU A C 1
ATOM 1375 O O . LEU A 1 190 ? 25.621 2.810 -46.330 1.00 43.56 190 LEU A O 1
ATOM 1379 N N . ALA A 1 191 ? 26.454 4.310 -47.788 1.00 45.56 191 ALA A N 1
ATOM 1380 C CA . ALA A 1 191 ? 27.626 3.550 -48.186 1.00 45.56 191 ALA A CA 1
ATOM 1381 C C . ALA A 1 191 ? 28.645 3.463 -47.031 1.00 45.56 191 ALA A C 1
ATOM 1383 O O . ALA A 1 191 ? 28.845 4.459 -46.331 1.00 45.56 191 ALA A O 1
ATOM 1384 N N . PRO A 1 192 ? 29.321 2.314 -46.845 1.00 44.56 192 PRO A N 1
ATOM 1385 C CA . PRO A 1 192 ? 30.355 2.167 -45.830 1.00 44.56 192 PRO A CA 1
ATOM 1386 C C . PRO A 1 192 ? 31.599 2.981 -46.209 1.00 44.56 192 PRO A C 1
ATOM 1388 O O . PRO A 1 192 ? 32.145 2.837 -47.303 1.00 44.56 192 PRO A O 1
ATOM 1391 N N . ASN A 1 193 ? 32.037 3.847 -45.295 1.00 41.38 193 ASN A N 1
ATOM 1392 C CA . ASN A 1 193 ? 33.238 4.667 -45.429 1.00 41.38 193 ASN A CA 1
ATOM 1393 C C . ASN A 1 193 ? 34.380 3.994 -44.628 1.00 41.38 193 ASN A C 1
ATOM 1395 O O . ASN A 1 193 ? 34.297 3.951 -43.400 1.00 41.38 193 ASN A O 1
ATOM 1399 N N . PRO A 1 194 ? 35.428 3.436 -45.265 1.00 45.50 194 PRO A N 1
ATOM 1400 C CA . PRO A 1 194 ? 36.374 2.506 -44.626 1.00 45.50 194 PRO A CA 1
ATOM 1401 C C . PRO A 1 194 ? 37.492 3.170 -43.788 1.00 45.50 194 PRO A C 1
ATOM 1403 O O . PRO A 1 194 ? 38.584 2.625 -43.670 1.00 45.50 194 PRO A O 1
ATOM 1406 N N . VAL A 1 195 ? 37.261 4.352 -43.205 1.00 44.47 195 VAL A N 1
ATOM 1407 C CA . VAL A 1 195 ? 38.298 5.105 -42.452 1.00 44.47 195 VAL A CA 1
ATOM 1408 C C . VAL A 1 195 ? 38.011 5.181 -40.936 1.00 44.47 195 VAL A C 1
ATOM 1410 O O . VAL A 1 195 ? 38.814 5.720 -40.183 1.00 44.47 195 VAL A O 1
ATOM 1413 N N . LEU A 1 196 ? 36.920 4.573 -40.451 1.00 46.16 196 LEU A N 1
ATOM 1414 C CA . LEU A 1 196 ? 36.463 4.652 -39.047 1.00 46.16 196 LEU A CA 1
ATOM 1415 C C . LEU A 1 196 ? 36.559 3.334 -38.245 1.00 46.16 196 LEU A C 1
ATOM 1417 O O . LEU A 1 196 ? 36.010 3.234 -37.155 1.00 46.16 196 LEU A O 1
ATOM 1421 N N . GLU A 1 197 ? 37.280 2.317 -38.723 1.00 43.62 197 GLU A N 1
ATOM 1422 C CA . GLU A 1 197 ? 37.366 1.007 -38.039 1.00 43.62 197 GLU A CA 1
ATOM 1423 C C . GLU A 1 197 ? 38.273 0.982 -36.792 1.00 43.62 197 GLU A C 1
ATOM 1425 O O . GLU A 1 197 ? 38.328 -0.028 -36.094 1.00 43.62 197 GLU A O 1
ATOM 1430 N N . ARG A 1 198 ? 38.980 2.076 -36.466 1.00 41.50 198 ARG A N 1
ATOM 1431 C CA . ARG A 1 198 ? 39.921 2.105 -35.326 1.00 41.50 198 ARG A CA 1
ATOM 1432 C C . ARG A 1 198 ? 39.439 2.860 -34.082 1.00 41.50 198 ARG A C 1
ATOM 1434 O O . ARG A 1 198 ? 40.086 2.733 -33.049 1.00 41.50 198 ARG A O 1
ATOM 1441 N N . GLU A 1 199 ? 38.308 3.569 -34.144 1.00 43.59 199 GLU A N 1
ATOM 1442 C CA . GLU A 1 199 ? 37.662 4.193 -32.966 1.00 43.59 199 GLU A CA 1
ATOM 1443 C C . GLU A 1 199 ? 36.483 3.373 -32.404 1.00 43.59 199 GLU A C 1
ATOM 1445 O O . GLU A 1 199 ? 36.079 3.588 -31.262 1.00 43.59 199 GLU A O 1
ATOM 1450 N N . ALA A 1 200 ? 35.986 2.368 -33.138 1.00 50.38 200 ALA A N 1
ATOM 1451 C CA . ALA A 1 200 ? 34.911 1.482 -32.674 1.00 50.38 200 ALA A CA 1
ATOM 1452 C C . ALA A 1 200 ? 35.303 0.667 -31.420 1.00 50.38 200 ALA A C 1
ATOM 1454 O O . ALA A 1 200 ? 34.503 0.490 -30.508 1.00 50.38 200 ALA A O 1
ATOM 1455 N N . SER A 1 201 ? 36.577 0.275 -31.294 1.00 51.25 201 SER A N 1
ATOM 1456 C CA . SER A 1 201 ? 37.040 -0.590 -30.197 1.00 51.25 201 SER A CA 1
ATOM 1457 C C . SER A 1 201 ? 37.029 0.064 -28.808 1.00 51.25 201 SER A C 1
ATOM 1459 O O . SER A 1 201 ? 37.093 -0.657 -27.816 1.00 51.25 201 SER A O 1
ATOM 1461 N N . THR A 1 202 ? 37.001 1.396 -28.694 1.00 51.69 202 THR A N 1
ATOM 1462 C CA . THR A 1 202 ? 36.956 2.083 -27.386 1.00 51.69 202 THR A CA 1
ATOM 1463 C C . THR A 1 202 ? 35.527 2.455 -26.988 1.00 51.69 202 THR A C 1
ATOM 1465 O O . THR A 1 202 ? 35.206 2.428 -25.802 1.00 51.69 202 THR A O 1
ATOM 1468 N N . LEU A 1 203 ? 34.655 2.738 -27.961 1.00 54.94 203 LEU A N 1
ATOM 1469 C CA . LEU A 1 203 ? 33.228 2.971 -27.725 1.00 54.94 203 LEU A CA 1
ATOM 1470 C C . LEU A 1 203 ? 32.506 1.693 -27.281 1.00 54.94 203 LEU A C 1
ATOM 1472 O O . LEU A 1 203 ? 31.755 1.763 -26.312 1.00 54.94 203 LEU A O 1
ATOM 1476 N N . ASP A 1 204 ? 32.830 0.540 -27.872 1.00 62.28 204 ASP A N 1
ATOM 1477 C CA . ASP A 1 204 ? 32.251 -0.754 -27.476 1.00 62.28 204 ASP A CA 1
ATOM 1478 C C . ASP A 1 204 ? 32.585 -1.117 -26.017 1.00 62.28 204 ASP A C 1
ATOM 1480 O O . ASP A 1 204 ? 31.730 -1.589 -25.272 1.00 62.28 204 ASP A O 1
ATOM 1484 N N . ILE A 1 205 ? 33.808 -0.822 -25.555 1.00 65.12 205 ILE A N 1
ATOM 1485 C CA . ILE A 1 205 ? 34.220 -1.054 -24.157 1.00 65.12 205 ILE A CA 1
ATOM 1486 C C . ILE A 1 205 ? 33.500 -0.087 -23.204 1.00 65.12 205 ILE A C 1
ATOM 1488 O O . ILE A 1 205 ? 33.119 -0.469 -22.098 1.00 65.12 205 ILE A O 1
ATOM 1492 N N . ILE A 1 206 ? 33.293 1.169 -23.614 1.00 62.25 206 ILE A N 1
ATOM 1493 C CA . ILE A 1 206 ? 32.547 2.155 -22.818 1.00 62.25 206 ILE A CA 1
ATOM 1494 C C . ILE A 1 206 ? 31.060 1.777 -22.740 1.00 62.25 206 ILE A C 1
ATOM 1496 O O . ILE A 1 206 ? 30.459 1.943 -21.677 1.00 62.25 206 ILE A O 1
ATOM 1500 N N . GLU A 1 207 ? 30.465 1.257 -23.817 1.00 70.31 207 GLU A N 1
ATOM 1501 C CA . GLU A 1 207 ? 29.100 0.720 -23.797 1.00 70.31 207 GLU A CA 1
ATOM 1502 C C . GLU A 1 207 ? 28.996 -0.531 -22.927 1.00 70.31 207 GLU A C 1
ATOM 1504 O O . GLU A 1 207 ? 28.115 -0.575 -22.076 1.00 70.31 207 GLU A O 1
ATOM 1509 N N . GLU A 1 208 ? 29.929 -1.481 -23.021 1.00 67.06 208 GLU A N 1
ATOM 1510 C CA . GLU A 1 208 ? 29.928 -2.684 -22.179 1.00 67.06 208 GLU A CA 1
ATOM 1511 C C . GLU A 1 208 ? 30.086 -2.346 -20.684 1.00 67.06 208 GLU A C 1
ATOM 1513 O O . GLU A 1 208 ? 29.397 -2.917 -19.837 1.00 67.06 208 GLU A O 1
ATOM 1518 N N . ILE A 1 209 ? 30.945 -1.379 -20.334 1.00 56.31 209 ILE A N 1
ATOM 1519 C CA . ILE A 1 209 ? 31.108 -0.912 -18.946 1.00 56.31 209 ILE A CA 1
ATOM 1520 C C . ILE A 1 209 ? 29.849 -0.186 -18.457 1.00 56.31 209 ILE A C 1
ATOM 1522 O O . ILE A 1 209 ? 29.447 -0.388 -17.308 1.00 56.31 209 ILE A O 1
ATOM 1526 N N . LYS A 1 210 ? 29.208 0.629 -19.310 1.00 62.53 210 LYS A N 1
ATOM 1527 C CA . LYS A 1 210 ? 27.918 1.266 -18.996 1.00 62.53 210 LYS A CA 1
ATOM 1528 C C . LYS A 1 210 ? 26.807 0.234 -18.835 1.00 62.53 210 LYS A C 1
ATOM 1530 O O . LYS A 1 210 ? 25.962 0.410 -17.966 1.00 62.53 210 LYS A O 1
ATOM 1535 N N . GLN A 1 211 ? 26.808 -0.824 -19.640 1.00 72.00 211 GLN A N 1
ATOM 1536 C CA . GLN A 1 211 ? 25.834 -1.909 -19.564 1.00 72.00 211 GLN A CA 1
ATOM 1537 C C . GLN A 1 211 ? 26.020 -2.709 -18.270 1.00 72.00 211 GLN A C 1
ATOM 1539 O O . GLN A 1 211 ? 25.067 -2.894 -17.528 1.00 72.00 211 GLN A O 1
ATOM 1544 N N . LYS A 1 212 ? 27.263 -3.067 -17.923 1.00 59.97 212 LYS A N 1
ATOM 1545 C CA . LYS A 1 212 ? 27.583 -3.781 -16.677 1.00 59.97 212 LYS A CA 1
ATOM 1546 C C . LYS A 1 212 ? 27.278 -2.977 -15.412 1.00 59.97 212 LYS A C 1
ATOM 1548 O O . LYS A 1 212 ? 26.768 -3.555 -14.459 1.00 59.97 212 LYS A O 1
ATOM 1553 N N . HIS A 1 213 ? 27.561 -1.670 -15.396 1.00 64.00 213 HIS A N 1
ATOM 1554 C CA . HIS A 1 213 ? 27.163 -0.813 -14.270 1.00 64.00 213 HIS A CA 1
ATOM 1555 C C . HIS A 1 213 ? 25.639 -0.729 -14.157 1.00 64.00 213 HIS A C 1
ATOM 1557 O O . HIS A 1 213 ? 25.105 -0.911 -13.070 1.00 64.00 213 HIS A O 1
ATOM 1563 N N . LYS A 1 214 ? 24.933 -0.565 -15.286 1.00 69.56 214 LYS A N 1
ATOM 1564 C CA . LYS A 1 214 ? 23.465 -0.610 -15.304 1.00 69.56 214 LYS A CA 1
ATOM 1565 C C . LYS A 1 214 ? 22.928 -1.929 -14.753 1.00 69.56 214 LYS A C 1
ATOM 1567 O O . LYS A 1 214 ? 21.965 -1.907 -13.999 1.00 69.56 214 LYS A O 1
ATOM 1572 N N . ASP A 1 215 ? 23.549 -3.057 -15.079 1.00 77.25 215 ASP A N 1
ATOM 1573 C CA . ASP A 1 215 ? 23.113 -4.365 -14.586 1.00 77.25 215 ASP A CA 1
ATOM 1574 C C . ASP A 1 215 ? 23.301 -4.516 -13.066 1.00 77.25 215 ASP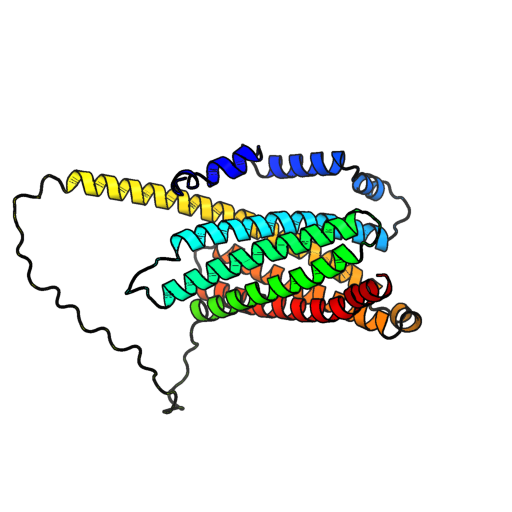 A C 1
ATOM 1576 O O . ASP A 1 215 ? 22.482 -5.159 -12.403 1.00 77.25 215 ASP A O 1
ATOM 1580 N N . GLU A 1 216 ? 24.365 -3.940 -12.498 1.00 82.25 216 GLU A N 1
ATOM 1581 C CA . GLU A 1 216 ? 24.597 -3.941 -11.050 1.00 82.25 216 GLU A CA 1
ATOM 1582 C C . GLU A 1 216 ? 23.620 -3.014 -10.317 1.00 82.25 216 GLU A C 1
ATOM 1584 O O . GLU A 1 216 ? 23.002 -3.446 -9.340 1.00 82.25 216 GLU A O 1
ATOM 1589 N N . ASP A 1 217 ? 23.406 -1.801 -10.830 1.00 81.75 217 ASP A N 1
ATOM 1590 C CA . ASP A 1 217 ? 22.446 -0.838 -10.281 1.00 81.75 217 ASP A CA 1
ATOM 1591 C C . ASP A 1 217 ? 21.018 -1.401 -10.327 1.00 81.75 217 ASP A C 1
ATOM 1593 O O . ASP A 1 217 ? 20.313 -1.408 -9.319 1.00 81.75 217 ASP A O 1
ATOM 1597 N N . ILE A 1 218 ? 20.611 -1.988 -11.459 1.00 79.38 218 ILE A N 1
ATOM 1598 C CA . ILE A 1 218 ? 19.310 -2.660 -11.602 1.00 79.38 218 ILE A CA 1
ATOM 1599 C C . ILE A 1 218 ? 19.190 -3.810 -10.599 1.00 79.38 218 ILE A C 1
ATOM 1601 O O . ILE A 1 218 ? 18.155 -3.971 -9.951 1.00 79.38 218 ILE A O 1
ATOM 1605 N N . ARG A 1 219 ? 20.245 -4.613 -10.422 1.00 83.25 219 ARG A N 1
ATOM 1606 C CA . ARG A 1 219 ? 20.238 -5.719 -9.457 1.00 83.25 219 ARG A CA 1
ATOM 1607 C C . ARG A 1 219 ? 20.116 -5.221 -8.018 1.00 83.25 219 ARG A C 1
ATOM 1609 O O . ARG A 1 219 ? 19.441 -5.868 -7.216 1.00 83.25 219 ARG A O 1
ATOM 1616 N N . ASN A 1 220 ? 20.767 -4.117 -7.673 1.00 85.50 220 ASN A N 1
ATOM 1617 C CA . ASN A 1 220 ? 20.683 -3.523 -6.343 1.00 85.50 220 ASN A CA 1
ATOM 1618 C C . ASN A 1 220 ? 19.302 -2.902 -6.097 1.00 85.50 220 ASN A C 1
ATOM 1620 O O . ASN A 1 220 ? 18.702 -3.188 -5.061 1.00 85.50 220 ASN A O 1
ATOM 1624 N N . ALA A 1 221 ? 18.741 -2.199 -7.082 1.00 83.00 221 ALA A N 1
ATOM 1625 C CA . ALA A 1 221 ? 17.377 -1.681 -7.032 1.00 83.00 221 ALA A CA 1
ATOM 1626 C C . ALA A 1 221 ? 16.333 -2.804 -6.883 1.00 83.00 221 ALA A C 1
ATOM 1628 O O . ALA A 1 221 ? 15.400 -2.685 -6.088 1.00 83.00 221 ALA A O 1
ATOM 1629 N N . LEU A 1 222 ? 16.508 -3.938 -7.574 1.00 82.25 222 LEU A N 1
ATOM 1630 C CA . LEU A 1 222 ? 15.644 -5.117 -7.424 1.00 82.25 222 LEU A CA 1
ATOM 1631 C C . LEU A 1 222 ? 15.740 -5.732 -6.023 1.00 82.25 222 LEU A C 1
ATOM 1633 O O . LEU A 1 222 ? 14.722 -6.078 -5.427 1.00 82.25 222 LEU A O 1
ATOM 1637 N N . LYS A 1 223 ? 16.950 -5.838 -5.458 1.00 86.69 223 LYS A N 1
ATOM 1638 C CA . LYS A 1 223 ? 17.132 -6.296 -4.070 1.00 86.69 223 LYS A CA 1
ATOM 1639 C C . LYS A 1 223 ? 16.467 -5.348 -3.074 1.00 86.69 223 LYS A C 1
ATOM 1641 O O . LYS A 1 223 ? 15.824 -5.822 -2.142 1.00 86.69 223 LYS A O 1
ATOM 1646 N N . ALA A 1 224 ? 16.616 -4.037 -3.270 1.00 87.44 224 ALA A N 1
ATOM 1647 C CA . ALA A 1 224 ? 15.978 -3.030 -2.432 1.00 87.44 224 ALA A CA 1
ATOM 1648 C C . ALA A 1 224 ? 14.451 -3.138 -2.521 1.00 87.44 224 ALA A C 1
ATOM 1650 O O . ALA A 1 224 ? 13.793 -3.238 -1.492 1.00 87.44 224 ALA A O 1
ATOM 1651 N N . THR A 1 225 ? 13.902 -3.220 -3.734 1.00 86.50 225 THR A N 1
ATOM 1652 C CA . THR A 1 225 ? 12.463 -3.413 -3.977 1.00 86.50 225 THR A CA 1
ATOM 1653 C C . THR A 1 225 ? 11.951 -4.660 -3.257 1.00 86.50 225 THR A C 1
ATOM 1655 O O . THR A 1 225 ? 11.029 -4.565 -2.458 1.00 86.50 225 THR A O 1
ATOM 1658 N N . CYS A 1 226 ? 12.633 -5.798 -3.416 1.00 89.56 226 CYS A N 1
ATOM 1659 C CA . CYS A 1 226 ? 12.298 -7.043 -2.723 1.00 89.56 226 CYS A CA 1
ATOM 1660 C C . CYS A 1 226 ? 12.314 -6.888 -1.188 1.00 89.56 226 CYS A C 1
ATOM 1662 O O . CYS A 1 226 ? 11.421 -7.381 -0.503 1.00 89.56 226 CYS A O 1
ATOM 1664 N N . PHE A 1 227 ? 13.301 -6.178 -0.627 1.00 90.62 227 PHE A N 1
ATOM 1665 C CA . PHE A 1 227 ? 13.342 -5.884 0.809 1.00 90.62 227 PHE A CA 1
ATOM 1666 C C . PHE A 1 227 ? 12.136 -5.050 1.258 1.00 90.62 227 PHE A C 1
ATOM 1668 O O . PHE A 1 227 ? 11.508 -5.375 2.269 1.00 90.62 227 PHE A O 1
ATOM 1675 N N . PHE A 1 228 ? 11.807 -3.992 0.510 1.00 89.44 228 PHE A N 1
ATOM 1676 C CA . PHE A 1 228 ? 10.664 -3.146 0.830 1.00 89.44 228 PHE A CA 1
ATOM 1677 C C . PHE A 1 228 ? 9.348 -3.908 0.702 1.00 89.44 228 PHE A C 1
ATOM 1679 O O . PHE A 1 228 ? 8.529 -3.794 1.603 1.00 89.44 228 PHE A O 1
ATOM 1686 N N . ASP A 1 229 ? 9.170 -4.735 -0.326 1.00 87.19 229 ASP A N 1
ATOM 1687 C CA . ASP A 1 229 ? 7.948 -5.516 -0.524 1.00 87.19 229 ASP A CA 1
ATOM 1688 C C . ASP A 1 229 ? 7.754 -6.556 0.586 1.00 87.19 229 ASP A C 1
ATOM 1690 O O . ASP A 1 229 ? 6.683 -6.626 1.186 1.00 87.19 229 ASP A O 1
ATOM 1694 N N . VAL A 1 230 ? 8.798 -7.306 0.959 1.00 89.50 230 VAL A N 1
ATOM 1695 C CA . VAL A 1 230 ? 8.710 -8.276 2.067 1.00 89.50 230 VAL A CA 1
ATOM 1696 C C . VAL A 1 230 ? 8.375 -7.579 3.386 1.00 89.50 230 VAL A C 1
ATOM 1698 O O . VAL A 1 230 ? 7.513 -8.045 4.137 1.00 89.50 230 VAL A O 1
ATOM 1701 N N . GLY A 1 231 ? 9.047 -6.464 3.682 1.00 90.00 231 GLY A N 1
ATOM 1702 C CA . GLY A 1 231 ? 8.772 -5.696 4.892 1.00 90.00 231 GLY A CA 1
ATOM 1703 C C . GLY A 1 231 ? 7.356 -5.126 4.890 1.00 90.00 231 GLY A C 1
ATOM 1704 O O . GLY A 1 231 ? 6.625 -5.283 5.866 1.00 90.00 231 GLY A O 1
ATOM 1705 N N . HIS A 1 232 ? 6.932 -4.550 3.770 1.00 91.25 232 HIS A N 1
ATOM 1706 C CA . HIS A 1 232 ? 5.596 -3.999 3.597 1.00 91.25 232 HIS A CA 1
ATOM 1707 C C . HIS A 1 232 ? 4.514 -5.076 3.761 1.00 91.25 232 HIS A C 1
ATOM 1709 O O . HIS A 1 232 ? 3.546 -4.864 4.491 1.00 91.25 232 HIS A O 1
ATOM 1715 N N . ALA A 1 233 ? 4.718 -6.272 3.198 1.00 91.88 233 ALA A N 1
ATOM 1716 C CA . ALA A 1 233 ? 3.830 -7.417 3.385 1.00 91.88 233 ALA A CA 1
ATOM 1717 C C . ALA A 1 233 ? 3.720 -7.810 4.866 1.00 91.88 233 ALA A C 1
ATOM 1719 O O . ALA A 1 233 ? 2.621 -8.052 5.362 1.00 91.88 233 ALA A O 1
ATOM 1720 N N . ALA A 1 234 ? 4.831 -7.826 5.608 1.00 93.50 234 ALA A N 1
ATOM 1721 C CA . ALA A 1 234 ? 4.797 -8.119 7.040 1.00 93.50 234 ALA A CA 1
ATOM 1722 C C . ALA A 1 234 ? 3.954 -7.093 7.819 1.00 93.50 234 ALA A C 1
ATOM 1724 O O . ALA A 1 234 ? 3.158 -7.473 8.682 1.00 93.50 234 ALA A O 1
ATOM 1725 N N . PHE A 1 235 ? 4.069 -5.804 7.487 1.00 92.62 235 PHE A N 1
ATOM 1726 C CA . PHE A 1 235 ? 3.253 -4.760 8.109 1.00 92.62 235 PHE A CA 1
ATOM 1727 C C . PHE A 1 235 ? 1.782 -4.819 7.687 1.00 92.62 235 PHE A C 1
ATOM 1729 O O . PHE A 1 235 ? 0.910 -4.560 8.517 1.00 92.62 235 PHE A O 1
ATOM 1736 N N . TRP A 1 236 ? 1.469 -5.219 6.452 1.00 93.94 236 TRP A N 1
ATOM 1737 C CA . TRP A 1 236 ? 0.086 -5.472 6.039 1.00 93.94 236 TRP A CA 1
ATOM 1738 C C . TRP A 1 236 ? -0.516 -6.667 6.770 1.00 93.94 236 TRP A C 1
ATOM 1740 O O . TRP A 1 236 ? -1.650 -6.584 7.232 1.00 93.94 236 TRP A O 1
ATOM 1750 N N . ALA A 1 237 ? 0.249 -7.740 6.967 1.00 94.62 237 ALA A N 1
ATOM 1751 C CA . ALA A 1 237 ? -0.186 -8.880 7.769 1.00 94.62 237 ALA A CA 1
ATOM 1752 C C . ALA A 1 237 ? -0.459 -8.483 9.226 1.00 94.62 237 ALA A C 1
ATOM 1754 O O . ALA A 1 237 ? -1.483 -8.869 9.793 1.00 94.62 237 ALA A O 1
ATOM 1755 N N . ALA A 1 238 ? 0.414 -7.665 9.820 1.00 93.00 238 ALA A N 1
ATOM 1756 C CA . ALA A 1 238 ? 0.180 -7.112 11.148 1.00 93.00 238 ALA A CA 1
ATOM 1757 C C . ALA A 1 238 ? -1.091 -6.245 11.183 1.00 93.00 238 ALA A C 1
ATOM 1759 O O . ALA A 1 238 ? -1.910 -6.416 12.086 1.00 93.00 238 ALA A O 1
ATOM 1760 N N . ARG A 1 239 ? -1.303 -5.393 10.167 1.00 92.69 239 ARG A N 1
ATOM 1761 C CA . ARG A 1 239 ? -2.508 -4.558 10.042 1.00 92.69 239 ARG A CA 1
ATOM 1762 C C . ARG A 1 239 ? -3.784 -5.389 9.923 1.00 92.69 239 ARG A C 1
ATOM 1764 O O . ARG A 1 239 ? -4.769 -5.073 10.575 1.00 92.69 239 ARG A O 1
ATOM 1771 N N . VAL A 1 240 ? -3.768 -6.481 9.155 1.00 95.25 240 VAL A N 1
ATOM 1772 C CA . VAL A 1 240 ? -4.895 -7.429 9.098 1.00 95.25 240 VAL A CA 1
ATOM 1773 C C . VAL A 1 240 ? -5.220 -7.951 10.498 1.00 95.25 240 VAL A C 1
ATOM 1775 O O . VAL A 1 240 ? -6.379 -7.940 10.900 1.00 95.25 240 VAL A O 1
ATOM 1778 N N . GLY A 1 241 ? -4.205 -8.362 11.264 1.00 93.00 241 GLY A N 1
ATOM 1779 C CA . GLY A 1 241 ? -4.392 -8.842 12.634 1.00 93.00 241 GLY A CA 1
ATOM 1780 C C . GLY A 1 241 ? -5.014 -7.791 13.560 1.00 93.00 241 GLY A C 1
ATOM 1781 O O . GLY A 1 241 ? -5.965 -8.092 14.289 1.00 93.00 241 GLY A O 1
ATOM 1782 N N . THR A 1 242 ? -4.524 -6.548 13.510 1.00 92.44 242 THR A N 1
ATOM 1783 C CA . THR A 1 242 ? -5.082 -5.458 14.322 1.00 92.44 242 THR A CA 1
ATOM 1784 C C . THR A 1 242 ? -6.501 -5.098 13.893 1.00 92.44 242 THR A C 1
ATOM 1786 O O . THR A 1 242 ? -7.367 -4.989 14.754 1.00 92.44 242 THR A O 1
ATOM 1789 N N . SER A 1 243 ? -6.777 -5.008 12.589 1.00 93.44 243 SER A N 1
ATOM 1790 C CA . SER A 1 243 ? -8.111 -4.679 12.073 1.00 93.44 243 SER A CA 1
ATOM 1791 C C . SER A 1 243 ? -9.136 -5.775 12.358 1.00 93.44 243 SER A C 1
ATOM 1793 O O . SER A 1 243 ? -10.277 -5.461 12.672 1.00 93.44 243 SER A O 1
ATOM 1795 N N . ILE A 1 244 ? -8.750 -7.058 12.326 1.00 95.06 244 ILE A N 1
ATOM 1796 C CA . ILE A 1 244 ? -9.635 -8.150 12.768 1.00 95.06 244 ILE A CA 1
ATOM 1797 C C . ILE A 1 244 ? -9.979 -7.966 14.244 1.00 95.06 244 ILE A C 1
ATOM 1799 O O . ILE A 1 244 ? -11.136 -8.109 14.629 1.00 95.06 244 ILE A O 1
ATOM 1803 N N . THR A 1 245 ? -8.987 -7.628 15.068 1.00 93.38 245 THR A N 1
ATOM 1804 C CA . THR A 1 245 ? -9.211 -7.419 16.501 1.00 93.38 245 THR A CA 1
ATOM 1805 C C . THR A 1 245 ? -10.156 -6.238 16.742 1.00 93.38 245 THR A C 1
ATOM 1807 O O . THR A 1 245 ? -11.109 -6.386 17.500 1.00 93.38 245 THR A O 1
ATOM 1810 N N . GLN A 1 246 ? -9.963 -5.108 16.053 1.00 92.50 246 GLN A N 1
ATOM 1811 C CA . GLN A 1 246 ? -10.875 -3.954 16.118 1.00 92.50 246 GLN A CA 1
ATOM 1812 C C . GLN A 1 246 ? -12.293 -4.337 15.679 1.00 92.50 246 GLN A C 1
ATOM 1814 O O . GLN A 1 246 ? -13.230 -4.189 16.459 1.00 92.50 246 GLN A O 1
ATOM 1819 N N . ALA A 1 247 ? -12.428 -5.009 14.531 1.00 95.38 247 ALA A N 1
ATOM 1820 C CA . ALA A 1 247 ? -13.719 -5.479 14.038 1.00 95.38 247 ALA A CA 1
ATOM 1821 C C . ALA A 1 247 ? -14.439 -6.381 15.053 1.00 95.38 247 ALA A C 1
ATOM 1823 O O . ALA A 1 247 ? -15.653 -6.290 15.204 1.00 95.38 247 ALA A O 1
ATOM 1824 N N . THR A 1 248 ? -13.723 -7.246 15.782 1.00 95.94 248 THR A N 1
ATOM 1825 C CA . THR A 1 248 ? -14.354 -8.096 16.809 1.00 95.94 248 THR A CA 1
ATOM 1826 C C . THR A 1 248 ? -14.871 -7.324 18.022 1.00 95.94 248 THR A C 1
ATOM 1828 O O . THR A 1 248 ? -15.765 -7.824 18.703 1.00 95.94 248 THR A O 1
ATOM 1831 N N . LEU A 1 249 ? -14.337 -6.131 18.292 1.00 93.88 249 LEU A N 1
ATOM 1832 C CA . LEU A 1 249 ? -14.810 -5.247 19.358 1.00 93.88 249 LEU A CA 1
ATOM 1833 C C . LEU A 1 249 ? -15.993 -4.397 18.869 1.00 93.88 249 LEU A C 1
ATOM 1835 O O . LEU A 1 249 ? -17.024 -4.313 19.541 1.00 93.88 249 LEU A O 1
ATOM 1839 N N . ASP A 1 250 ? -15.877 -3.844 17.663 1.00 94.62 250 ASP A N 1
ATOM 1840 C CA . ASP A 1 250 ? -16.843 -2.893 17.113 1.00 94.62 250 ASP A CA 1
ATOM 1841 C C . ASP A 1 250 ? -18.088 -3.570 16.528 1.00 94.62 250 ASP A C 1
ATOM 1843 O O . ASP A 1 250 ? -19.190 -3.018 16.585 1.00 94.62 250 ASP A O 1
ATOM 1847 N N . CYS A 1 251 ? -17.957 -4.786 15.998 1.00 97.12 251 CYS A N 1
ATOM 1848 C CA . CYS A 1 251 ? -19.054 -5.539 15.390 1.00 97.12 251 CYS A CA 1
ATOM 1849 C C . CYS A 1 251 ? -19.806 -6.424 16.396 1.00 97.12 251 CYS A C 1
ATOM 1851 O O . CYS A 1 251 ? -20.091 -7.592 16.121 1.00 97.12 251 CYS A O 1
ATOM 1853 N N . THR A 1 252 ? -20.133 -5.882 17.568 1.00 97.62 252 THR A N 1
ATOM 1854 C CA . THR A 1 252 ? -20.878 -6.595 18.616 1.00 97.62 252 THR A CA 1
ATOM 1855 C C . THR A 1 252 ? -22.313 -6.088 18.737 1.00 97.62 252 THR A C 1
ATOM 1857 O O . THR A 1 252 ? -22.603 -4.912 18.506 1.00 97.62 252 THR A O 1
ATOM 1860 N N . GLU A 1 253 ? -23.238 -6.968 19.143 1.00 97.75 253 GLU A N 1
ATOM 1861 C CA . GLU A 1 253 ? -24.631 -6.574 19.409 1.00 97.75 253 GLU A CA 1
ATOM 1862 C C . GLU A 1 253 ? -24.717 -5.482 20.484 1.00 97.75 253 GLU A C 1
ATOM 1864 O O . GLU A 1 253 ? -25.550 -4.585 20.385 1.00 97.75 253 GLU A O 1
ATOM 1869 N N . GLU A 1 254 ? -23.827 -5.524 21.480 1.00 97.19 254 GLU A N 1
ATOM 1870 C CA . GLU A 1 254 ? -23.728 -4.514 22.534 1.00 97.19 254 GLU A CA 1
ATOM 1871 C C . GLU A 1 254 ? -23.324 -3.143 21.978 1.00 97.19 254 GLU A C 1
ATOM 1873 O O . GLU A 1 254 ? -23.963 -2.137 22.304 1.00 97.19 254 GLU A O 1
ATOM 1878 N N . ASN A 1 255 ? -22.325 -3.086 21.089 1.00 96.12 255 ASN A N 1
ATOM 1879 C CA . ASN A 1 255 ? -21.936 -1.835 20.439 1.00 96.12 255 ASN A CA 1
ATOM 1880 C C . ASN A 1 255 ? -23.064 -1.298 19.543 1.00 96.12 255 ASN A C 1
ATOM 1882 O O . ASN A 1 255 ? -23.366 -0.107 19.556 1.00 96.12 255 ASN A O 1
ATOM 1886 N N . PHE A 1 256 ? -23.774 -2.168 18.821 1.00 97.50 256 PHE A N 1
ATOM 1887 C CA . PHE A 1 256 ? -24.923 -1.746 18.011 1.00 97.50 256 PHE A CA 1
ATOM 1888 C C . PHE A 1 256 ? -26.098 -1.256 18.857 1.00 97.50 256 PHE A C 1
ATOM 1890 O O . PHE A 1 256 ? -26.773 -0.301 18.474 1.00 97.50 256 PHE A O 1
ATOM 1897 N N . ALA A 1 257 ? -26.349 -1.886 20.004 1.00 97.50 257 ALA A N 1
ATOM 1898 C CA . ALA A 1 257 ? -27.410 -1.481 20.917 1.00 97.50 257 ALA A CA 1
ATOM 1899 C C . ALA A 1 257 ? -27.097 -0.148 21.614 1.00 97.50 257 ALA A C 1
ATOM 1901 O O . ALA A 1 257 ? -28.002 0.661 21.811 1.00 97.50 257 ALA A O 1
ATOM 1902 N N . SER A 1 258 ? -25.832 0.087 21.975 1.00 97.12 258 SER A N 1
ATOM 1903 C CA . SER A 1 258 ? -25.407 1.277 22.721 1.00 97.12 258 SER A CA 1
ATOM 1904 C C . SER A 1 258 ? -25.097 2.480 21.825 1.00 97.12 258 SER A C 1
ATOM 1906 O O . SER A 1 258 ? -25.565 3.583 22.105 1.00 97.12 258 SER A O 1
ATOM 1908 N N . ALA A 1 259 ? -24.359 2.283 20.730 1.00 95.31 259 ALA A N 1
ATOM 1909 C CA . ALA A 1 259 ? -23.944 3.345 19.813 1.00 95.31 259 ALA A CA 1
ATOM 1910 C C . ALA A 1 259 ? -24.888 3.523 18.606 1.00 95.31 259 ALA A C 1
ATOM 1912 O O . ALA A 1 259 ? -24.760 4.490 17.850 1.00 95.31 259 ALA A O 1
ATOM 1913 N N . GLY A 1 260 ? -25.846 2.612 18.398 1.00 95.81 260 GLY A N 1
ATOM 1914 C CA . GLY A 1 260 ? -26.828 2.702 17.318 1.00 95.81 260 GLY A CA 1
ATOM 1915 C C . GLY A 1 260 ? -26.178 2.700 15.931 1.00 95.81 260 GLY A C 1
ATOM 1916 O O . GLY A 1 260 ? -25.380 1.825 15.599 1.00 95.81 260 GLY A O 1
ATOM 1917 N N . GLU A 1 261 ? -26.519 3.693 15.106 1.00 93.81 261 GLU A N 1
ATOM 1918 C CA . GLU A 1 261 ? -25.940 3.844 13.763 1.00 93.81 261 GLU A CA 1
ATOM 1919 C C . GLU A 1 261 ? -24.430 4.119 13.795 1.00 93.81 261 GLU A C 1
ATOM 1921 O O . GLU A 1 261 ? -23.715 3.634 12.922 1.00 93.81 261 GLU A O 1
ATOM 1926 N N . ALA A 1 262 ? -23.914 4.814 14.816 1.00 91.19 262 ALA A N 1
ATOM 1927 C CA . ALA A 1 262 ? -22.476 5.064 14.932 1.00 91.19 262 ALA A CA 1
ATOM 1928 C C . ALA A 1 262 ? -21.688 3.754 15.117 1.00 91.19 262 ALA A C 1
ATOM 1930 O O . ALA A 1 262 ? -20.665 3.563 14.464 1.00 91.19 262 ALA A O 1
ATOM 1931 N N . GLY A 1 263 ? -22.208 2.816 15.919 1.00 94.25 263 GLY A N 1
ATOM 1932 C CA . GLY A 1 263 ? -21.597 1.494 16.098 1.00 94.25 263 GLY A CA 1
ATOM 1933 C C . GLY A 1 263 ? -21.586 0.665 14.810 1.00 94.25 263 GLY A C 1
ATOM 1934 O O . GLY A 1 263 ? -20.587 0.025 14.485 1.00 94.25 263 GLY A O 1
ATOM 1935 N N . LYS A 1 264 ? -22.662 0.731 14.013 1.00 94.75 264 LYS A N 1
ATOM 1936 C CA . LYS A 1 264 ? -22.725 0.066 12.696 1.00 94.75 264 LYS A CA 1
ATOM 1937 C C . LYS A 1 264 ? -21.728 0.653 11.698 1.00 94.75 264 LYS A C 1
ATOM 1939 O O . LYS A 1 264 ? -21.111 -0.098 10.941 1.00 94.75 264 LYS A O 1
ATOM 1944 N N . VAL A 1 265 ? -21.576 1.979 11.688 1.00 92.62 265 VAL A N 1
ATOM 1945 C CA . VAL A 1 265 ? -20.588 2.663 10.842 1.00 92.62 265 VAL A CA 1
ATOM 1946 C C . VAL A 1 265 ? -19.174 2.256 11.251 1.00 92.62 265 VAL A C 1
ATOM 1948 O O . VAL A 1 265 ? -18.408 1.874 10.371 1.00 92.62 265 VAL A O 1
ATOM 1951 N N . SER A 1 266 ? -18.861 2.240 12.552 1.00 92.75 266 SER A N 1
ATOM 1952 C CA . SER A 1 266 ? -17.554 1.800 13.072 1.00 92.75 266 SER A CA 1
ATOM 1953 C C . SER A 1 266 ? -17.225 0.369 12.640 1.00 92.75 266 SER A C 1
ATOM 1955 O O . SER A 1 266 ? -16.220 0.125 11.981 1.00 92.75 266 SER A O 1
ATOM 1957 N N . CYS A 1 267 ? -18.162 -0.561 12.845 1.00 96.50 267 CYS A N 1
ATOM 1958 C CA . CYS A 1 267 ? -18.011 -1.938 12.375 1.00 96.50 267 CYS A CA 1
ATOM 1959 C C . CYS A 1 267 ? -17.790 -2.029 10.851 1.00 96.50 267 CYS A C 1
ATOM 1961 O O . CYS A 1 267 ? -16.961 -2.805 10.378 1.00 96.50 267 CYS A O 1
ATOM 1963 N N . THR A 1 268 ? -18.506 -1.226 10.058 1.00 93.81 268 THR A N 1
ATOM 1964 C CA . THR A 1 268 ? -18.342 -1.212 8.593 1.00 93.81 268 THR A CA 1
ATOM 1965 C C . THR A 1 268 ? -16.958 -0.699 8.182 1.00 93.81 268 THR A C 1
ATOM 1967 O O . THR A 1 268 ? -16.353 -1.241 7.252 1.00 93.81 268 THR A O 1
ATOM 1970 N N . VAL A 1 269 ? -16.448 0.324 8.877 1.00 92.12 269 VAL A N 1
ATOM 1971 C CA . VAL A 1 269 ? -15.096 0.874 8.696 1.00 92.12 269 VAL A CA 1
ATOM 1972 C C . VAL A 1 269 ? -14.050 -0.199 8.996 1.00 92.12 269 VAL A C 1
ATOM 1974 O O . VAL A 1 269 ? -13.179 -0.434 8.157 1.00 92.12 269 VAL A O 1
ATOM 1977 N N . ASP A 1 270 ? -14.183 -0.916 10.110 1.00 93.75 270 ASP A N 1
ATOM 1978 C CA . ASP A 1 270 ? -13.234 -1.958 10.510 1.00 93.75 270 ASP A CA 1
ATOM 1979 C C . ASP A 1 270 ? -13.231 -3.157 9.558 1.00 93.75 270 ASP A C 1
ATOM 1981 O O . ASP A 1 270 ? -12.169 -3.611 9.128 1.00 93.75 270 ASP A O 1
ATOM 1985 N N . VAL A 1 271 ? -14.409 -3.645 9.151 1.00 95.44 271 VAL A N 1
ATOM 1986 C CA . VAL A 1 271 ? -14.522 -4.741 8.173 1.00 95.44 271 VAL A CA 1
ATOM 1987 C C . VAL A 1 271 ? -13.917 -4.339 6.826 1.00 95.44 271 VAL A C 1
ATOM 1989 O O . VAL A 1 271 ? -13.196 -5.128 6.211 1.00 95.44 271 VAL A O 1
ATOM 1992 N N . SER A 1 272 ? -14.161 -3.106 6.376 1.00 92.38 272 SER A N 1
ATOM 1993 C CA . SER A 1 272 ? -13.548 -2.579 5.150 1.00 92.38 272 SER A CA 1
ATOM 1994 C C . SER A 1 272 ? -12.029 -2.478 5.290 1.00 92.38 272 SER A C 1
ATOM 1996 O O . SER A 1 272 ? -11.308 -2.831 4.358 1.00 92.38 272 SER A O 1
ATOM 1998 N N . GLY A 1 273 ? -11.541 -2.091 6.473 1.00 92.69 273 GLY A N 1
ATOM 1999 C CA . GLY A 1 273 ? -10.121 -2.076 6.811 1.00 92.69 273 GLY A CA 1
ATOM 2000 C C . GLY A 1 273 ? -9.476 -3.462 6.749 1.00 92.69 273 GLY A C 1
ATOM 2001 O O . GLY A 1 273 ? -8.396 -3.598 6.177 1.00 92.69 273 GLY A O 1
ATOM 2002 N N . VAL A 1 274 ? -10.151 -4.508 7.245 1.00 95.62 274 VAL A N 1
ATOM 2003 C CA . VAL A 1 274 ? -9.688 -5.905 7.123 1.00 95.62 274 VAL A CA 1
ATOM 2004 C C . VAL A 1 274 ? -9.572 -6.317 5.656 1.00 95.62 274 VAL A C 1
ATOM 2006 O O . VAL A 1 274 ? -8.542 -6.859 5.255 1.00 95.62 274 VAL A O 1
ATOM 2009 N N . ILE A 1 275 ? -10.607 -6.054 4.850 1.00 95.12 275 ILE A N 1
ATOM 2010 C CA . ILE A 1 275 ? -10.627 -6.412 3.423 1.00 95.12 275 ILE A CA 1
ATOM 2011 C C . ILE A 1 275 ? -9.516 -5.672 2.674 1.00 95.12 275 ILE A C 1
ATOM 2013 O O . ILE A 1 275 ? -8.756 -6.295 1.933 1.00 95.12 275 ILE A O 1
ATOM 2017 N N . GLY A 1 276 ? -9.396 -4.362 2.899 1.00 93.25 276 GLY A N 1
ATOM 2018 C CA . GLY A 1 276 ? -8.363 -3.530 2.294 1.00 93.25 276 GLY A CA 1
ATOM 2019 C C . GLY A 1 276 ? -6.959 -4.013 2.651 1.00 93.25 276 GLY A C 1
ATOM 2020 O O . GLY A 1 276 ? -6.131 -4.218 1.763 1.00 93.25 276 GLY A O 1
ATOM 2021 N N . ALA A 1 277 ? -6.698 -4.260 3.937 1.00 94.06 277 ALA A N 1
ATOM 2022 C CA . ALA A 1 277 ? -5.394 -4.716 4.406 1.00 94.06 277 ALA A CA 1
ATOM 2023 C C . ALA A 1 277 ? -5.032 -6.113 3.883 1.00 94.06 277 ALA A C 1
ATOM 2025 O O . ALA A 1 277 ? -3.887 -6.355 3.503 1.00 94.06 277 ALA A O 1
ATOM 2026 N N . ALA A 1 278 ? -6.002 -7.029 3.819 1.00 95.38 278 ALA A N 1
ATOM 2027 C CA . ALA A 1 278 ? -5.786 -8.374 3.295 1.00 95.38 278 ALA A CA 1
ATOM 2028 C C . ALA A 1 278 ? -5.527 -8.366 1.783 1.00 95.38 278 ALA A C 1
ATOM 2030 O O . ALA A 1 278 ? -4.696 -9.133 1.296 1.00 95.38 278 ALA A O 1
ATOM 2031 N N . ALA A 1 279 ? -6.203 -7.484 1.044 1.00 94.56 279 ALA A N 1
ATOM 2032 C CA . ALA A 1 279 ? -5.942 -7.289 -0.372 1.00 94.56 279 ALA A CA 1
ATOM 2033 C C . ALA A 1 279 ? -4.518 -6.760 -0.600 1.00 94.56 279 ALA A C 1
ATOM 2035 O O . ALA A 1 279 ? -3.755 -7.400 -1.317 1.00 94.56 279 ALA A O 1
ATOM 2036 N N . PHE A 1 280 ? -4.102 -5.686 0.080 1.00 92.81 280 PHE A N 1
ATOM 2037 C CA . PHE A 1 280 ? -2.729 -5.184 -0.062 1.00 92.81 280 PHE A CA 1
ATOM 2038 C C . PHE A 1 280 ? -1.662 -6.185 0.391 1.00 92.81 280 PHE A C 1
ATOM 2040 O O . PHE A 1 280 ? -0.593 -6.266 -0.212 1.00 92.81 280 PHE A O 1
ATOM 2047 N N . LEU A 1 281 ? -1.947 -7.006 1.406 1.00 95.38 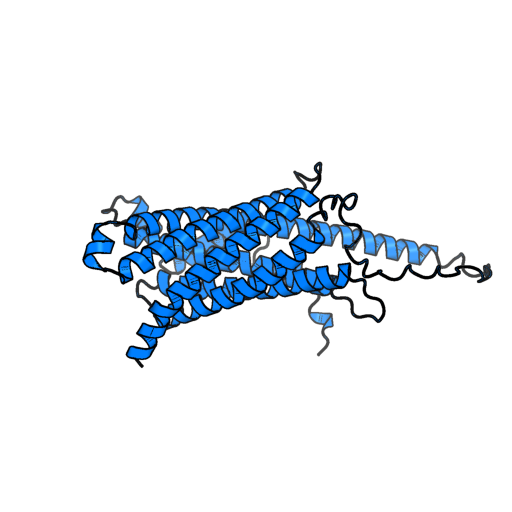281 LEU A N 1
ATOM 2048 C CA . LEU A 1 281 ? -1.082 -8.132 1.753 1.00 95.38 281 LEU A CA 1
ATOM 2049 C C . LEU A 1 281 ? -0.936 -9.097 0.569 1.00 95.38 281 LEU A C 1
ATOM 2051 O O . LEU A 1 281 ? 0.179 -9.464 0.198 1.00 95.38 281 LEU A O 1
ATOM 2055 N N . GLY A 1 282 ? -2.058 -9.504 -0.028 1.00 93.00 282 GLY A N 1
ATOM 2056 C CA . GLY A 1 282 ? -2.085 -10.420 -1.164 1.00 93.00 282 GLY A CA 1
ATOM 2057 C C . GLY A 1 282 ? -1.337 -9.877 -2.381 1.00 93.00 282 GLY A C 1
ATOM 2058 O O . GLY A 1 282 ? -0.545 -10.605 -2.983 1.00 93.00 282 GLY A O 1
ATOM 2059 N N . SER A 1 283 ? -1.528 -8.600 -2.714 1.00 92.06 283 SER A N 1
ATOM 2060 C CA . SER A 1 283 ? -0.823 -7.969 -3.831 1.00 92.06 283 SER A CA 1
ATOM 2061 C C . SER A 1 283 ? 0.666 -7.789 -3.549 1.00 92.06 283 SER A C 1
ATOM 2063 O O . SER A 1 283 ? 1.482 -8.110 -4.409 1.00 92.06 283 SER A O 1
ATOM 2065 N N . THR A 1 284 ? 1.051 -7.396 -2.332 1.00 90.62 284 THR A N 1
ATOM 2066 C CA . THR A 1 284 ? 2.468 -7.268 -1.960 1.00 90.62 284 THR A CA 1
ATOM 2067 C C . THR A 1 284 ? 3.177 -8.622 -1.997 1.00 90.62 284 THR A C 1
ATOM 2069 O O . THR A 1 284 ? 4.315 -8.711 -2.456 1.00 90.62 284 THR A O 1
ATOM 2072 N N . ILE A 1 285 ? 2.508 -9.709 -1.593 1.00 91.88 285 ILE A N 1
ATOM 2073 C CA . ILE A 1 285 ? 3.040 -11.071 -1.756 1.00 91.88 285 ILE A CA 1
ATOM 2074 C C . ILE A 1 285 ? 3.200 -11.411 -3.242 1.00 91.88 285 ILE A C 1
ATOM 2076 O O . ILE A 1 285 ? 4.237 -11.948 -3.628 1.00 91.88 285 ILE A O 1
ATOM 2080 N N . ALA A 1 286 ? 2.215 -11.088 -4.086 1.00 88.31 286 ALA A N 1
ATOM 2081 C CA . ALA A 1 286 ? 2.309 -11.321 -5.527 1.00 88.31 286 ALA A CA 1
ATOM 2082 C C . ALA A 1 286 ? 3.493 -10.558 -6.152 1.00 88.31 286 ALA A C 1
ATOM 2084 O O . ALA A 1 286 ? 4.277 -11.150 -6.893 1.00 88.31 286 ALA A O 1
ATOM 2085 N N . LEU A 1 287 ? 3.675 -9.284 -5.791 1.00 85.62 287 LEU A N 1
ATOM 2086 C CA . LEU A 1 287 ? 4.806 -8.453 -6.218 1.00 85.62 287 LEU A CA 1
ATOM 2087 C C . LEU A 1 287 ? 6.143 -8.999 -5.708 1.00 85.62 287 LEU A C 1
ATOM 2089 O O . LEU A 1 287 ? 7.089 -9.116 -6.482 1.00 85.62 287 LEU A O 1
ATOM 2093 N N . THR A 1 288 ? 6.198 -9.444 -4.452 1.00 87.56 288 THR A N 1
ATOM 2094 C CA . THR A 1 288 ? 7.380 -10.098 -3.870 1.00 87.56 288 THR A CA 1
ATOM 2095 C C . THR A 1 288 ? 7.760 -11.345 -4.672 1.00 87.56 288 THR A C 1
ATOM 2097 O O . THR A 1 288 ? 8.920 -11.536 -5.032 1.00 87.56 288 THR A O 1
ATOM 2100 N N . VAL A 1 289 ? 6.785 -12.201 -4.992 1.00 87.06 289 VAL A N 1
ATOM 2101 C CA . VAL A 1 289 ? 7.016 -13.418 -5.786 1.00 87.06 289 VAL A CA 1
ATOM 2102 C C . VAL A 1 289 ? 7.448 -13.077 -7.215 1.00 87.06 289 VAL A C 1
ATOM 2104 O O . VAL A 1 289 ? 8.271 -13.790 -7.780 1.00 87.06 289 VAL A O 1
ATOM 2107 N N . ALA A 1 290 ? 6.933 -11.992 -7.794 1.00 82.94 290 ALA A N 1
ATOM 2108 C CA . ALA A 1 290 ? 7.292 -11.545 -9.136 1.00 82.94 290 ALA A CA 1
ATOM 2109 C C . ALA A 1 290 ? 8.685 -10.886 -9.214 1.00 82.94 290 ALA A C 1
ATOM 2111 O O . ALA A 1 290 ? 9.398 -11.080 -10.197 1.00 82.94 290 ALA A O 1
ATOM 2112 N N . GLY A 1 291 ? 9.067 -10.096 -8.206 1.00 78.75 291 GLY A N 1
ATOM 2113 C CA . GLY A 1 291 ? 10.264 -9.250 -8.226 1.00 78.75 291 GLY A CA 1
ATOM 2114 C C . GLY A 1 291 ? 11.499 -9.853 -7.554 1.00 78.75 291 GLY A C 1
ATOM 2115 O O . GLY A 1 291 ? 12.625 -9.455 -7.863 1.00 78.75 291 GLY A O 1
ATOM 2116 N N . CYS A 1 292 ? 11.333 -10.817 -6.644 1.00 83.69 292 CYS A N 1
ATOM 2117 C CA . CYS A 1 292 ? 12.462 -11.401 -5.929 1.00 83.69 292 CYS A CA 1
ATOM 2118 C C . CYS A 1 292 ? 13.124 -12.533 -6.749 1.00 83.69 292 CYS A C 1
ATOM 2120 O O . CYS A 1 292 ? 12.458 -13.483 -7.171 1.00 83.69 292 CYS A O 1
ATOM 2122 N N . PRO A 1 293 ? 14.462 -12.518 -6.915 1.00 70.38 293 PRO A N 1
ATOM 2123 C CA . PRO A 1 293 ? 15.172 -13.393 -7.853 1.00 70.38 293 PRO A CA 1
ATOM 2124 C C . PRO A 1 293 ? 15.103 -14.896 -7.544 1.00 70.38 293 PRO A C 1
ATOM 2126 O O . PRO A 1 293 ? 15.480 -15.708 -8.382 1.00 70.38 293 PRO A O 1
ATOM 2129 N N . ALA A 1 294 ? 14.611 -15.286 -6.366 1.00 71.12 294 ALA A N 1
ATOM 2130 C CA . ALA A 1 294 ? 14.439 -16.688 -5.990 1.00 71.12 294 ALA A CA 1
ATOM 2131 C C . ALA A 1 294 ? 13.281 -17.396 -6.727 1.00 71.12 294 ALA A C 1
ATOM 2133 O O . ALA A 1 294 ? 13.189 -18.619 -6.650 1.00 71.12 294 ALA A O 1
ATOM 2134 N N . ALA A 1 295 ? 12.400 -16.657 -7.415 1.00 61.62 295 ALA A N 1
ATOM 2135 C CA . ALA A 1 295 ? 11.159 -17.185 -7.996 1.00 61.62 295 ALA A CA 1
ATOM 2136 C C . ALA A 1 295 ? 11.036 -17.031 -9.531 1.00 61.62 295 ALA A C 1
ATOM 2138 O O . ALA A 1 295 ? 10.001 -17.385 -10.093 1.00 61.62 295 ALA A O 1
ATOM 2139 N N . LEU A 1 296 ? 12.088 -16.562 -10.216 1.00 60.94 296 LEU A N 1
ATOM 2140 C CA . LEU A 1 296 ? 12.082 -16.122 -11.627 1.00 60.94 296 LEU A CA 1
ATOM 2141 C C . LEU A 1 296 ? 11.861 -17.207 -12.710 1.00 60.94 296 LEU A C 1
ATOM 2143 O O . LEU A 1 296 ? 11.940 -16.897 -13.893 1.00 60.94 296 LEU A O 1
ATOM 2147 N N . ASP A 1 297 ? 11.544 -18.453 -12.353 1.00 64.31 297 ASP A N 1
ATOM 2148 C CA . ASP A 1 297 ? 11.370 -19.550 -13.326 1.00 64.31 297 ASP A CA 1
ATOM 2149 C C . ASP A 1 297 ? 9.933 -19.701 -13.873 1.00 64.31 297 ASP A C 1
ATOM 2151 O O . ASP A 1 297 ? 9.659 -20.615 -14.654 1.00 64.31 297 ASP A O 1
ATOM 2155 N N . LYS A 1 298 ? 8.979 -18.846 -13.477 1.00 62.00 298 LYS A N 1
ATOM 2156 C CA . LYS A 1 298 ? 7.564 -18.952 -13.884 1.00 62.00 298 LYS A CA 1
ATOM 2157 C C . LYS A 1 298 ? 7.053 -17.693 -14.571 1.00 62.00 298 LYS A C 1
ATOM 2159 O O . LYS A 1 298 ? 7.536 -16.601 -14.312 1.00 62.00 298 LYS A O 1
ATOM 2164 N N . ASP A 1 299 ? 6.041 -17.876 -15.416 1.00 75.38 299 ASP A N 1
ATOM 2165 C CA . ASP A 1 299 ? 5.311 -16.815 -16.113 1.00 75.38 299 ASP A CA 1
ATOM 2166 C C . ASP A 1 299 ? 4.821 -15.727 -15.134 1.00 75.38 299 ASP A C 1
ATOM 2168 O O . ASP A 1 299 ? 3.866 -15.919 -14.376 1.00 75.38 299 ASP A O 1
ATOM 2172 N N . VAL A 1 300 ? 5.534 -14.596 -15.118 1.00 81.88 300 VAL A N 1
ATOM 2173 C CA . VAL A 1 300 ? 5.348 -13.492 -14.163 1.00 81.88 300 VAL A CA 1
ATOM 2174 C C . VAL A 1 300 ? 4.126 -12.635 -14.519 1.00 81.88 300 VAL A C 1
ATOM 2176 O O . VAL A 1 300 ? 3.546 -11.999 -13.638 1.00 81.88 300 VAL A O 1
ATOM 2179 N N . SER A 1 301 ? 3.679 -12.655 -15.781 1.00 80.25 301 SER A N 1
ATOM 2180 C CA . SER A 1 301 ? 2.573 -11.815 -16.266 1.00 80.25 301 SER A CA 1
ATOM 2181 C C . SER A 1 301 ? 1.268 -12.104 -15.522 1.00 80.25 301 SER A C 1
ATOM 2183 O O . SER A 1 301 ? 0.617 -11.176 -15.042 1.00 80.25 301 SER A O 1
ATOM 2185 N N . ASN A 1 302 ? 0.932 -13.382 -15.320 1.00 85.19 302 ASN A N 1
ATOM 2186 C CA . ASN A 1 302 ? -0.273 -13.771 -14.582 1.00 85.19 302 ASN A CA 1
ATOM 2187 C C . ASN A 1 302 ? -0.235 -13.305 -13.118 1.00 85.19 302 ASN A C 1
ATOM 2189 O O . ASN A 1 302 ? -1.250 -12.863 -12.581 1.00 85.19 302 ASN A O 1
ATOM 2193 N N . THR A 1 303 ? 0.938 -13.361 -12.481 1.00 85.44 303 THR A N 1
ATOM 2194 C CA . THR A 1 303 ? 1.130 -12.912 -11.095 1.00 85.44 303 THR A CA 1
ATOM 2195 C C . THR A 1 303 ? 0.980 -11.396 -10.974 1.00 85.44 303 THR A C 1
ATOM 2197 O O . THR A 1 303 ? 0.290 -10.925 -10.073 1.00 85.44 303 THR A O 1
ATOM 2200 N N . LEU A 1 304 ? 1.568 -10.629 -11.899 1.00 86.00 304 LEU A N 1
ATOM 2201 C CA . LEU A 1 304 ? 1.443 -9.167 -11.925 1.00 86.00 304 LEU A CA 1
ATOM 2202 C C . LEU A 1 304 ? 0.009 -8.721 -12.229 1.00 86.00 304 LEU A C 1
ATOM 2204 O O . LEU A 1 304 ? -0.496 -7.802 -11.587 1.00 86.00 304 LEU A O 1
ATOM 2208 N N . CYS A 1 305 ? -0.673 -9.401 -13.153 1.00 89.88 305 CYS A N 1
ATOM 2209 C CA . CYS A 1 305 ? -2.087 -9.161 -13.429 1.00 89.88 305 CYS A CA 1
ATOM 2210 C C . CYS A 1 305 ? -2.956 -9.426 -12.190 1.00 89.88 305 CYS A C 1
ATOM 2212 O O . CYS A 1 305 ? -3.761 -8.578 -11.803 1.00 89.88 305 CYS A O 1
ATOM 2214 N N . ALA A 1 306 ? -2.762 -10.571 -11.524 1.00 88.56 306 ALA A N 1
ATOM 2215 C CA . ALA A 1 306 ? -3.475 -10.893 -10.291 1.00 88.56 306 ALA A CA 1
ATOM 2216 C C . ALA A 1 306 ? -3.207 -9.852 -9.192 1.00 88.56 306 ALA A C 1
ATOM 2218 O O . ALA A 1 306 ? -4.150 -9.400 -8.545 1.00 88.56 306 ALA A O 1
ATOM 2219 N N . GLY A 1 307 ? -1.950 -9.426 -9.030 1.00 88.31 307 GLY A N 1
ATOM 2220 C CA . GLY A 1 307 ? -1.570 -8.354 -8.110 1.00 88.31 307 GLY A CA 1
ATOM 2221 C C . GLY A 1 307 ? -2.340 -7.060 -8.377 1.00 88.31 307 GLY A C 1
ATOM 2222 O O . GLY A 1 307 ? -2.973 -6.535 -7.467 1.00 88.31 307 GLY A O 1
ATOM 2223 N N . ALA A 1 308 ? -2.393 -6.610 -9.633 1.00 88.31 308 ALA A N 1
ATOM 2224 C CA . ALA A 1 308 ? -3.083 -5.375 -10.010 1.00 88.31 308 ALA A CA 1
ATOM 2225 C C . ALA A 1 308 ? -4.616 -5.436 -9.807 1.00 88.31 308 ALA A C 1
ATOM 2227 O O . ALA A 1 308 ? -5.246 -4.437 -9.441 1.00 88.31 308 ALA A O 1
ATOM 2228 N N . ILE A 1 309 ? -5.231 -6.610 -9.994 1.00 90.75 309 ILE A N 1
ATOM 2229 C CA . ILE A 1 309 ? -6.653 -6.833 -9.675 1.00 90.75 309 ILE A CA 1
ATOM 2230 C C . ILE A 1 309 ? -6.878 -6.759 -8.163 1.00 90.75 309 ILE A C 1
ATOM 2232 O O . ILE A 1 309 ? -7.791 -6.069 -7.705 1.00 90.75 309 ILE A O 1
ATOM 2236 N N . ILE A 1 310 ? -6.047 -7.454 -7.383 1.00 92.62 310 ILE A N 1
ATOM 2237 C CA . ILE A 1 310 ? -6.138 -7.462 -5.920 1.00 92.62 310 ILE A CA 1
ATOM 2238 C C . ILE A 1 310 ? -5.945 -6.045 -5.368 1.00 92.62 310 ILE A C 1
ATOM 2240 O O . ILE A 1 310 ? -6.716 -5.621 -4.510 1.00 92.62 310 ILE A O 1
ATOM 2244 N N . ASP A 1 311 ? -4.990 -5.288 -5.905 1.00 90.69 311 ASP A N 1
ATOM 2245 C CA . ASP A 1 311 ? -4.781 -3.884 -5.552 1.00 90.69 311 ASP A CA 1
ATOM 2246 C C . ASP A 1 311 ? -6.032 -3.041 -5.799 1.00 90.69 311 ASP A C 1
ATOM 2248 O O . ASP A 1 311 ? -6.439 -2.262 -4.942 1.00 90.69 311 ASP A O 1
ATOM 2252 N N . THR A 1 312 ? -6.690 -3.233 -6.946 1.00 91.62 312 THR A N 1
ATOM 2253 C CA . THR A 1 312 ? -7.938 -2.528 -7.267 1.00 91.62 312 THR A CA 1
ATOM 2254 C C . THR A 1 312 ? -9.007 -2.808 -6.209 1.00 91.62 312 THR A C 1
ATOM 2256 O O . THR A 1 312 ? -9.650 -1.879 -5.719 1.00 91.62 312 THR A O 1
ATOM 2259 N N . VAL A 1 313 ? -9.160 -4.070 -5.795 1.00 93.06 313 VAL A N 1
ATOM 2260 C CA . VAL A 1 313 ? -10.086 -4.451 -4.718 1.00 93.06 313 VAL A CA 1
ATOM 2261 C C . VAL A 1 313 ? -9.692 -3.782 -3.399 1.00 93.06 313 VAL A C 1
ATOM 2263 O O . VAL A 1 313 ? -10.538 -3.151 -2.763 1.00 93.06 313 VAL A O 1
ATOM 2266 N N . GLY A 1 314 ? -8.418 -3.853 -3.011 1.00 92.44 314 GLY A N 1
ATOM 2267 C CA . GLY A 1 314 ? -7.929 -3.262 -1.764 1.00 92.44 314 GLY A CA 1
ATOM 2268 C C . GLY A 1 314 ? -8.170 -1.758 -1.693 1.00 92.44 314 GLY A C 1
ATOM 2269 O O . GLY A 1 314 ? -8.736 -1.253 -0.724 1.00 92.44 314 GLY A O 1
ATOM 2270 N N . VAL A 1 315 ? -7.843 -1.048 -2.769 1.00 92.69 315 VAL A N 1
ATOM 2271 C CA . VAL A 1 315 ? -8.046 0.395 -2.890 1.00 92.69 315 VAL A CA 1
ATOM 2272 C C . VAL A 1 315 ? -9.527 0.771 -2.823 1.00 92.69 315 VAL A C 1
ATOM 2274 O O . VAL A 1 315 ? -9.879 1.745 -2.159 1.00 92.69 315 VAL A O 1
ATOM 2277 N N . THR A 1 316 ? -10.418 0.004 -3.460 1.00 93.31 316 THR A N 1
ATOM 2278 C CA . THR A 1 316 ? -11.863 0.277 -3.371 1.00 93.31 316 THR A CA 1
ATOM 2279 C C . THR A 1 316 ? -12.415 0.087 -1.959 1.00 93.31 316 THR A C 1
ATOM 2281 O O . THR A 1 316 ? -13.250 0.884 -1.528 1.00 93.31 316 THR A O 1
ATOM 2284 N N . ALA A 1 317 ? -11.917 -0.903 -1.210 1.00 92.44 317 ALA A N 1
ATOM 2285 C CA . ALA A 1 317 ? -12.282 -1.092 0.192 1.00 92.44 317 ALA A CA 1
ATOM 2286 C C . ALA A 1 317 ? -11.816 0.091 1.057 1.00 92.44 317 ALA A C 1
ATOM 2288 O O . ALA A 1 317 ? -12.587 0.599 1.870 1.00 92.44 317 ALA A O 1
ATOM 2289 N N . TYR A 1 318 ? -10.603 0.599 0.821 1.00 90.94 318 TYR A N 1
ATOM 2290 C CA . TYR A 1 318 ? -10.105 1.792 1.507 1.00 90.94 318 TYR A CA 1
ATOM 2291 C C . TYR A 1 318 ? -10.859 3.068 1.139 1.00 90.94 318 TYR A C 1
ATOM 2293 O O . TYR A 1 318 ? -11.129 3.877 2.020 1.00 90.94 318 TYR A O 1
ATOM 2301 N N . LEU A 1 319 ? -11.269 3.242 -0.121 1.00 92.56 319 LEU A N 1
ATOM 2302 C CA . LEU A 1 319 ? -12.146 4.354 -0.497 1.00 92.56 319 LEU A CA 1
ATOM 2303 C C . LEU A 1 319 ? -13.463 4.299 0.280 1.00 92.56 319 LEU A C 1
ATOM 2305 O O . LEU A 1 319 ? -13.877 5.314 0.839 1.00 92.56 319 LEU A O 1
ATOM 2309 N N . ALA A 1 320 ? -14.098 3.124 0.346 1.00 90.62 320 ALA A N 1
ATOM 2310 C CA . ALA A 1 320 ? -15.323 2.935 1.119 1.00 90.62 320 ALA A CA 1
ATOM 2311 C C . ALA A 1 320 ? -15.103 3.270 2.603 1.00 90.62 320 ALA A C 1
ATOM 2313 O O . ALA A 1 320 ? -15.866 4.054 3.169 1.00 90.62 320 ALA A O 1
ATOM 2314 N N . GLN A 1 321 ? -14.016 2.763 3.193 1.00 91.81 321 GLN A N 1
ATOM 2315 C CA . GLN A 1 321 ? -13.622 3.057 4.569 1.00 91.81 321 GLN A CA 1
ATOM 2316 C C . GLN A 1 321 ? -13.452 4.565 4.804 1.00 91.81 321 GLN A C 1
ATOM 2318 O O . GLN A 1 321 ? -14.051 5.116 5.727 1.00 91.81 321 GLN A O 1
ATOM 2323 N N . SER A 1 322 ? -12.678 5.252 3.959 1.00 90.44 322 SER A N 1
ATOM 2324 C CA . SER A 1 322 ? -12.427 6.688 4.097 1.00 90.44 322 SER A CA 1
ATOM 2325 C C . SER A 1 322 ? -13.699 7.508 3.952 1.00 90.44 322 SER A C 1
ATOM 2327 O O . SER A 1 322 ? -13.902 8.432 4.728 1.00 90.44 322 SER A O 1
ATOM 2329 N N . PHE A 1 323 ? -14.586 7.188 3.005 1.00 91.25 323 PHE A N 1
ATOM 2330 C CA . PHE A 1 323 ? -15.840 7.933 2.863 1.00 91.25 323 PHE A CA 1
ATOM 2331 C C . PHE A 1 323 ? -16.740 7.794 4.095 1.00 91.25 323 PHE A C 1
ATOM 2333 O O . PHE A 1 323 ? -17.337 8.784 4.522 1.00 91.25 323 PHE A O 1
ATOM 2340 N N . SER A 1 324 ? -16.802 6.601 4.692 1.00 89.94 324 SER A N 1
ATOM 2341 C CA . SER A 1 324 ? -17.502 6.387 5.962 1.00 89.94 324 SER A CA 1
ATOM 2342 C C . SER A 1 324 ? -16.846 7.156 7.113 1.00 89.94 324 SER A C 1
ATOM 2344 O O . SER A 1 324 ? -17.549 7.786 7.904 1.00 89.94 324 SER A O 1
ATOM 2346 N N . SER A 1 325 ? -15.512 7.159 7.174 1.00 88.69 325 SER A N 1
ATOM 2347 C CA . SER A 1 325 ? -14.747 7.809 8.242 1.00 88.69 325 SER A CA 1
ATOM 2348 C C . SER A 1 325 ? -14.818 9.340 8.182 1.00 88.69 325 SER A C 1
ATOM 2350 O O . SER A 1 325 ? -15.198 9.955 9.179 1.00 88.69 325 SER A O 1
ATOM 2352 N N . VAL A 1 326 ? -14.608 9.960 7.008 1.00 90.56 326 VAL A N 1
ATOM 2353 C CA . VAL A 1 326 ? -14.651 11.429 6.806 1.00 90.56 326 VAL A CA 1
ATOM 2354 C C . VAL A 1 326 ? -15.946 12.034 7.344 1.00 90.56 326 VAL A C 1
ATOM 2356 O O . VAL A 1 326 ? -15.933 13.086 7.989 1.00 90.56 326 VAL A O 1
ATOM 2359 N N . GLY A 1 327 ? -17.081 11.378 7.081 1.00 86.12 327 GLY A N 1
ATOM 2360 C CA . GLY A 1 327 ? -18.384 11.842 7.552 1.00 86.12 327 GLY A CA 1
ATOM 2361 C C . GLY A 1 327 ? -18.480 11.898 9.077 1.00 86.12 327 GLY A C 1
ATOM 2362 O O . GLY A 1 327 ? -19.191 12.745 9.609 1.00 86.12 327 GLY A O 1
ATOM 2363 N N . SER A 1 328 ? -17.745 11.038 9.780 1.00 85.75 328 SER A N 1
ATOM 2364 C CA . SER A 1 328 ? -17.724 10.979 11.241 1.00 85.75 328 SER A CA 1
ATOM 2365 C C . SER A 1 328 ? -16.670 11.910 11.854 1.00 85.75 328 SER A C 1
ATOM 2367 O O . SER A 1 328 ? -16.997 12.699 12.740 1.00 85.75 328 SER A O 1
ATOM 2369 N N . THR A 1 329 ? -15.436 11.897 11.349 1.00 87.44 329 THR A N 1
ATOM 2370 C CA . THR A 1 329 ? -14.287 12.606 11.934 1.00 87.44 329 THR A CA 1
ATOM 2371 C C . THR A 1 329 ? -14.317 14.098 11.612 1.00 87.44 329 THR A C 1
ATOM 2373 O O . THR A 1 329 ? -14.267 14.949 12.505 1.00 87.44 329 THR A O 1
ATOM 2376 N N . CYS A 1 330 ? -14.466 14.445 10.333 1.00 89.69 330 CYS A N 1
ATOM 2377 C CA . CYS A 1 330 ? -14.432 15.831 9.881 1.00 89.69 330 CYS A CA 1
ATOM 2378 C C . CYS A 1 330 ? -15.718 16.587 10.255 1.00 89.69 330 CYS A C 1
ATOM 2380 O O . CYS A 1 330 ? -15.670 17.788 10.531 1.00 89.69 330 CYS A O 1
ATOM 2382 N N . HIS A 1 331 ? -16.869 15.905 10.323 1.00 89.56 331 HIS A N 1
ATOM 2383 C CA . HIS A 1 331 ? -18.104 16.534 10.800 1.00 89.56 331 HIS A CA 1
ATOM 2384 C C . HIS A 1 331 ? -18.009 16.917 12.279 1.00 89.56 331 HIS A C 1
ATOM 2386 O O . HIS A 1 331 ? -18.347 18.047 12.629 1.00 89.56 331 HIS A O 1
ATOM 2392 N N . GLN A 1 332 ? -17.494 16.028 13.135 1.00 86.31 332 GLN A N 1
ATOM 2393 C CA . GLN A 1 332 ? -17.269 16.342 14.549 1.00 86.31 332 GLN A CA 1
ATOM 2394 C C . GLN A 1 332 ? -16.304 17.516 14.717 1.00 86.31 332 GLN A C 1
ATOM 2396 O O . GLN A 1 332 ? -16.585 18.432 15.486 1.00 86.31 332 GLN A O 1
ATOM 2401 N N . LEU A 1 333 ? -15.216 17.554 13.937 1.00 86.44 333 LEU A N 1
ATOM 2402 C CA . LEU A 1 333 ? -14.281 18.679 13.958 1.00 86.44 333 LEU A CA 1
ATOM 2403 C C . LEU A 1 333 ? -14.983 20.015 13.656 1.00 86.44 333 LEU A C 1
ATOM 2405 O O . LEU A 1 333 ? -14.732 21.002 14.340 1.00 86.44 333 LEU A O 1
ATOM 2409 N N . SER A 1 334 ? -15.908 20.037 12.690 1.00 90.88 334 SER A N 1
ATOM 2410 C CA . SER A 1 334 ? -16.655 21.252 12.325 1.00 90.88 334 SER A CA 1
ATOM 2411 C C . SER A 1 334 ? -17.596 21.774 13.417 1.00 90.88 334 SER A C 1
ATOM 2413 O O . SER A 1 334 ? -17.956 22.944 13.390 1.00 90.88 334 SER A O 1
ATOM 2415 N N . GLN A 1 335 ? -17.993 20.935 14.378 1.00 91.00 335 GLN A N 1
ATOM 2416 C CA . GLN A 1 335 ? -18.846 21.346 15.499 1.00 91.00 335 GLN A CA 1
ATOM 2417 C C . GLN A 1 335 ? -18.052 21.979 16.653 1.00 91.00 335 GLN A C 1
ATOM 2419 O O . GLN A 1 335 ? -18.645 22.603 17.533 1.00 91.00 335 GLN A O 1
ATOM 2424 N N . HIS A 1 336 ? -16.728 21.802 16.670 1.00 84.31 336 HIS A N 1
ATOM 2425 C CA . HIS A 1 336 ? -15.845 22.253 17.748 1.00 84.31 336 HIS A CA 1
ATOM 2426 C C . HIS A 1 336 ? -15.010 23.498 17.401 1.00 84.31 336 HIS A C 1
ATOM 2428 O O . HIS A 1 336 ? -14.297 23.996 18.276 1.00 84.31 336 HIS A O 1
ATOM 2434 N N . VAL A 1 337 ? -15.095 23.990 16.160 1.00 77.31 337 VAL A N 1
ATOM 2435 C CA . VAL A 1 337 ? -14.429 25.211 15.665 1.00 77.31 337 VAL A CA 1
ATOM 2436 C C . VAL A 1 337 ? -15.436 26.349 15.575 1.00 77.31 337 VAL A C 1
ATOM 2438 O O . VAL A 1 337 ? -15.094 27.458 16.044 1.00 77.31 337 VAL A O 1
#

Organism: NCBI:txid878477

Sequence (337 aa):
MSLAAALDPEQNILTSLGFQNSSEDFLQSVQRKLQAAGLQPLREVLTGKEYDPAANVGIAVCVVDVGQTVFQLGQGLLAINAASLNCITGPNVSDVDKQACSVAVSYAIAGIVWAVSFATDAISQCAGTLNLQAACATDLSVNLGAWAFLSSSISAMVLNCPAGECNCDELSHCHSSRIHPAEPMDVQKLAPNPVLEREASTLDIIEEIKQKHKDEDIRNALKATCFFDVGHAAFWAARVGTSITQATLDCTEENFASAGEAGKVSCTVDVSGVIGAAAFLGSTIALTVAGCPAALDKDVSNTLCAGAIIDTVGVTAYLAQSFSSVGSTCHQLSQHV

Nearest PDB structures (foldseek):
  8wrb-assembly1_R  TM=3.254E-01  e=2.444E-01  Homo sapiens
  9ija-assembly1_R  TM=2.733E-01  e=5.787E-01  Homo sapiens
  4xt1-assembly1_A  TM=2.761E-01  e=6.042E-01  Cytomegalovirus
  7xw5-assembly1_R  TM=2.415E-01  e=4.100E-01  Homo sapiens
  8vy7-assembly1_R  TM=2.867E-01  e=9.296E-01  Homo sapiens

Mean predicted aligned error: 10.78 Å

pLDDT: mean 78.08, std 18.55, range [26.8, 97.75]